Protein AF-M9RIU6-F1 (afdb_monomer_lite)

Secondary structure (DSSP, 8-state):
----------STTS---HHHHHHHHHHHH--GGG-----SHHHHHHHHHHHEETTEEPSEETTEEP--EESHHHHHHHHHHHSEETTEEHHHHHHHHHHHHHHGGGSPP-EEESSPPPHHHHHHTTEEEEEEE---HHHHS-PPEEEEEE--HHHHHHHHHHHTHHHHHHHHHHHHHHTTSEEEEEEETTEEEEPPGGG--TTT-STT-TT-EEEEGGGS-HHHHHTT--HHHHHHHHHHHHHHHHHHHHHT--

Foldseek 3Di:
DDPPADPLDQALVDFDPVVLVVLLVVLLVDQCLLDAFPQDPVLQVVVFVQQDDQQDGDQAGPNAGFDWQFFDVRLLLVSQQSGDRPPHGSNSSLVNLVSSVQSLLVADWDDKDLDDDDLVVCLVQQKAWRDWDQDPCVVPVGGIITTIHHHHSRVSNSNVSSVCVVVSSQVSSLVCLLRVQKWWWDQDP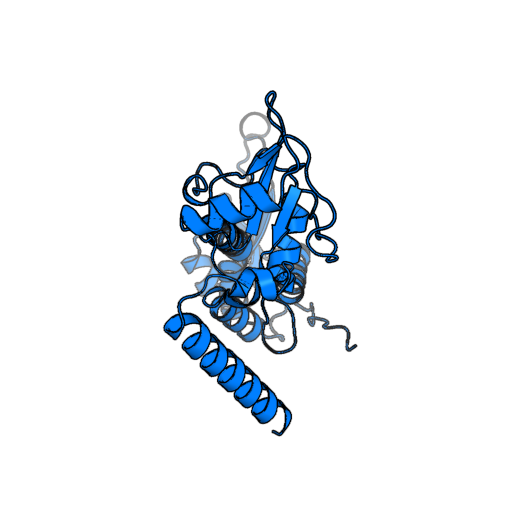SHIDTDNSVPRDPVVGSPPRGGIIMGGNSSDDVCSVVVDDDPVRVVVVVVVVVVVVVVVVVVVVD

Structure (mmCIF, N/CA/C/O backbone):
data_AF-M9RIU6-F1
#
_entry.id   AF-M9RIU6-F1
#
loop_
_atom_site.group_PDB
_atom_site.id
_atom_site.type_symbol
_atom_site.label_atom_id
_atom_site.label_alt_id
_atom_site.label_comp_id
_atom_site.label_asym_id
_atom_site.label_entity_id
_atom_site.label_seq_id
_atom_site.pdbx_PDB_ins_code
_atom_site.Cartn_x
_atom_site.Cartn_y
_atom_site.Cartn_z
_atom_site.occupancy
_atom_site.B_iso_or_equiv
_atom_site.auth_seq_id
_atom_site.auth_comp_id
_atom_site.auth_asym_id
_atom_site.auth_atom_id
_atom_site.pdbx_PDB_model_num
ATOM 1 N N . MET A 1 1 ? -19.286 1.955 -15.225 1.00 35.78 1 MET A N 1
ATOM 2 C CA . MET A 1 1 ? -18.321 1.766 -14.127 1.00 35.78 1 MET A CA 1
ATOM 3 C C . MET A 1 1 ? -19.138 1.814 -12.858 1.00 35.78 1 MET A C 1
ATOM 5 O O . MET A 1 1 ? -19.736 2.851 -12.609 1.00 35.78 1 MET A O 1
ATOM 9 N N . ALA A 1 2 ? -19.313 0.680 -12.181 1.00 36.16 2 ALA A N 1
ATOM 10 C CA . ALA A 1 2 ? -20.002 0.665 -10.898 1.00 36.16 2 ALA A CA 1
ATOM 11 C C . ALA A 1 2 ? -19.094 1.374 -9.886 1.00 36.16 2 ALA A C 1
ATOM 13 O O . ALA A 1 2 ? -17.915 1.034 -9.799 1.00 36.16 2 ALA A O 1
ATOM 14 N N . GLU A 1 3 ? -19.607 2.394 -9.199 1.00 42.75 3 GLU A N 1
ATOM 15 C CA . GLU A 1 3 ? -18.922 2.942 -8.031 1.00 42.75 3 GLU A CA 1
ATOM 16 C C . GLU A 1 3 ? -18.836 1.820 -7.004 1.00 42.75 3 GLU A C 1
ATOM 18 O O . GLU A 1 3 ? -19.849 1.328 -6.509 1.00 42.75 3 GLU A O 1
ATOM 23 N N . TRP A 1 4 ? -17.617 1.361 -6.744 1.00 51.62 4 TRP A N 1
ATOM 24 C CA . TRP A 1 4 ? -17.357 0.439 -5.658 1.00 51.62 4 TRP A CA 1
ATOM 25 C C . TRP A 1 4 ? -17.532 1.212 -4.350 1.00 51.62 4 TRP A C 1
ATOM 27 O O . TRP A 1 4 ? -16.642 1.949 -3.925 1.00 51.62 4 TRP A O 1
ATOM 37 N N . SER A 1 5 ? -18.725 1.130 -3.762 1.00 49.81 5 SER A N 1
ATOM 38 C CA . SER A 1 5 ? -18.997 1.676 -2.439 1.00 49.81 5 SER A CA 1
ATOM 39 C C . SER A 1 5 ? -18.927 0.544 -1.429 1.00 49.81 5 SER A C 1
ATOM 41 O O . SER A 1 5 ? -19.772 -0.351 -1.443 1.00 49.81 5 SER A O 1
ATOM 43 N N . PHE A 1 6 ? -17.960 0.610 -0.519 1.00 60.56 6 PHE A N 1
ATOM 44 C CA . PHE A 1 6 ? -18.133 -0.065 0.758 1.00 60.56 6 PHE A CA 1
ATOM 45 C C . PHE A 1 6 ? -19.428 0.430 1.386 1.00 60.56 6 PHE A C 1
ATOM 47 O O . PHE A 1 6 ? -19.653 1.642 1.450 1.00 60.56 6 PHE A O 1
ATOM 54 N N . ASP A 1 7 ? -20.245 -0.488 1.887 1.00 58.34 7 ASP A N 1
ATOM 55 C CA . ASP A 1 7 ? -21.203 -0.116 2.911 1.00 58.34 7 ASP A CA 1
ATOM 56 C C . ASP A 1 7 ? -20.372 0.306 4.134 1.00 58.34 7 ASP A C 1
ATOM 58 O O . ASP A 1 7 ? -19.746 -0.508 4.808 1.00 58.34 7 ASP A O 1
ATOM 62 N N . GLN A 1 8 ? -20.227 1.619 4.333 1.00 66.00 8 GLN A N 1
ATOM 63 C CA . GLN A 1 8 ? -19.370 2.196 5.379 1.00 66.00 8 GLN A CA 1
ATOM 64 C C . GLN A 1 8 ? -20.003 2.084 6.773 1.00 66.00 8 GLN A C 1
ATOM 66 O O . GLN A 1 8 ? -19.498 2.661 7.739 1.00 66.00 8 GLN A O 1
ATOM 71 N N . SER A 1 9 ? -21.125 1.377 6.886 1.00 78.12 9 SER A N 1
ATOM 72 C CA . SER A 1 9 ? -21.839 1.165 8.133 1.00 78.12 9 SER A CA 1
ATOM 73 C C . SER A 1 9 ? -21.092 0.152 9.006 1.00 78.12 9 SER A C 1
ATOM 75 O O . SER A 1 9 ? -21.215 -1.063 8.877 1.00 78.12 9 SER A O 1
ATOM 77 N N . ILE A 1 10 ? -20.284 0.666 9.931 1.00 87.25 10 ILE A N 1
ATOM 78 C CA . ILE A 1 10 ? -19.645 -0.145 10.968 1.00 87.25 10 ILE A CA 1
ATOM 79 C C . ILE A 1 10 ? -20.660 -0.334 12.102 1.00 87.25 10 ILE A C 1
ATOM 81 O O . ILE A 1 10 ? -20.989 0.623 12.805 1.00 87.25 10 ILE A O 1
ATOM 85 N N . SER A 1 11 ? -21.170 -1.552 12.280 1.00 86.44 11 SER A N 1
ATOM 86 C CA . SER A 1 11 ? -22.181 -1.863 13.295 1.00 86.44 11 SER A CA 1
ATOM 87 C C . SER A 1 11 ? -22.133 -3.334 13.714 1.00 86.44 11 SER A C 1
ATOM 89 O O . SER A 1 11 ? -21.439 -4.136 13.099 1.00 86.44 11 SER A O 1
ATOM 91 N N . GLU A 1 12 ? -22.888 -3.702 14.750 1.00 84.94 12 GLU A N 1
ATOM 92 C CA . GLU A 1 12 ? -23.062 -5.111 15.137 1.00 84.94 12 GLU A CA 1
ATOM 93 C C . GLU A 1 12 ? -23.850 -5.921 14.094 1.00 84.94 12 GLU A C 1
ATOM 95 O O . GLU A 1 12 ? -23.711 -7.139 14.031 1.00 84.94 12 GLU A O 1
ATOM 100 N N . GLU A 1 13 ? -24.664 -5.256 13.271 1.00 86.25 13 GLU A N 1
ATOM 101 C CA . GLU A 1 13 ? -25.532 -5.892 12.272 1.00 86.25 13 GLU A CA 1
ATOM 102 C C . GLU A 1 13 ? -24.826 -6.113 10.927 1.00 86.25 13 GLU A C 1
ATOM 104 O O . GLU A 1 13 ? -25.356 -6.794 10.048 1.00 86.25 13 GLU A O 1
ATOM 109 N N . THR A 1 14 ? -23.630 -5.549 10.757 1.00 88.62 14 THR A N 1
ATOM 110 C CA . THR A 1 14 ? -22.841 -5.641 9.530 1.00 88.62 14 THR A CA 1
ATOM 111 C C . THR A 1 14 ? -21.589 -6.471 9.751 1.00 88.62 14 THR A C 1
ATOM 113 O O . THR A 1 14 ? -20.978 -6.443 10.821 1.00 88.62 14 THR A O 1
ATOM 116 N N . SER A 1 15 ? -21.182 -7.215 8.726 1.00 88.69 15 SER A N 1
ATOM 117 C CA . SER A 1 15 ? -19.936 -7.978 8.752 1.00 88.69 15 SER A CA 1
ATOM 118 C C . SER A 1 15 ? -18.777 -7.135 8.210 1.00 88.69 15 SER A C 1
ATOM 120 O O . SER A 1 15 ? -18.954 -6.434 7.210 1.00 88.69 15 SER A O 1
ATOM 122 N N . PRO A 1 16 ? -17.583 -7.199 8.826 1.00 92.50 16 PRO A N 1
ATOM 123 C CA . PRO A 1 16 ? -16.392 -6.593 8.247 1.00 92.50 16 PRO A CA 1
ATOM 124 C C . PRO A 1 16 ? -16.020 -7.264 6.913 1.00 92.50 16 PRO A C 1
ATOM 126 O O . PRO A 1 16 ? -16.198 -8.477 6.761 1.00 92.50 16 PRO A O 1
ATOM 129 N N . PRO A 1 17 ? -15.440 -6.518 5.960 1.00 91.38 17 PRO A N 1
ATOM 130 C CA . PRO A 1 17 ? -15.060 -7.042 4.651 1.00 91.38 17 PRO A CA 1
ATOM 131 C C . PRO A 1 17 ? -13.721 -7.794 4.702 1.00 91.38 17 PRO A C 1
ATOM 133 O O . PRO A 1 17 ? -12.705 -7.354 4.160 1.00 91.38 17 PRO A O 1
ATOM 136 N N . PHE A 1 18 ? -13.696 -8.934 5.393 1.00 90.75 18 PHE A N 1
ATOM 137 C CA . PHE A 1 18 ? -12.495 -9.769 5.485 1.00 90.75 18 PHE A CA 1
ATOM 138 C C . PHE A 1 18 ? -12.048 -10.312 4.129 1.00 90.75 18 PHE A C 1
ATOM 140 O O . PHE A 1 18 ? -10.848 -10.406 3.892 1.00 90.75 18 PHE A O 1
ATOM 147 N N . GLU A 1 19 ? -12.987 -10.644 3.241 1.00 90.38 19 GLU A N 1
ATOM 148 C CA . GLU A 1 19 ? -12.677 -11.187 1.914 1.00 90.38 19 GLU A CA 1
ATOM 149 C C . GLU A 1 19 ? -11.809 -10.217 1.104 1.00 90.38 19 GLU A C 1
ATOM 151 O O . GLU A 1 19 ? -10.733 -10.604 0.655 1.00 90.38 19 GLU A O 1
ATOM 156 N N . ASP A 1 20 ? -12.186 -8.935 1.036 1.00 90.38 20 ASP A N 1
ATOM 157 C CA . ASP A 1 20 ? -11.407 -7.898 0.341 1.00 90.38 20 ASP A CA 1
ATOM 158 C C . ASP A 1 20 ? -9.988 -7.762 0.905 1.00 90.38 20 ASP A C 1
ATOM 160 O O . ASP A 1 20 ? -9.014 -7.537 0.181 1.00 90.38 20 ASP A O 1
ATOM 164 N N . LEU A 1 21 ? -9.863 -7.880 2.227 1.00 91.38 21 LEU A N 1
ATOM 165 C CA . LEU A 1 21 ? -8.588 -7.764 2.915 1.00 91.38 21 LEU A CA 1
ATOM 166 C C . LEU A 1 21 ? -7.696 -8.991 2.640 1.00 91.38 21 LEU A C 1
ATOM 168 O O . LEU A 1 21 ? -6.503 -8.831 2.368 1.00 91.38 21 LEU A O 1
ATOM 172 N N . VAL A 1 22 ? -8.284 -10.191 2.625 1.00 91.62 22 VAL A N 1
ATOM 173 C CA . VAL A 1 22 ? -7.616 -11.448 2.257 1.00 91.62 22 VAL A CA 1
ATOM 174 C C . VAL A 1 22 ? -7.156 -11.430 0.805 1.00 91.62 22 VAL A C 1
ATOM 176 O O . VAL A 1 22 ? -5.981 -11.693 0.538 1.00 91.62 22 VAL A O 1
ATOM 179 N N . GLU A 1 23 ? -8.036 -11.060 -0.123 1.00 92.44 23 GLU A N 1
ATOM 180 C CA . GLU A 1 23 ? -7.696 -10.946 -1.540 1.00 92.44 23 GLU A CA 1
ATOM 181 C C . GLU A 1 23 ? -6.572 -9.934 -1.771 1.00 92.44 23 GLU A C 1
ATOM 183 O O . GLU A 1 23 ? -5.645 -10.200 -2.541 1.00 92.44 23 GLU A O 1
ATOM 188 N N . LEU A 1 24 ? -6.600 -8.799 -1.064 1.00 93.81 24 LEU A N 1
ATOM 189 C CA . LEU A 1 24 ? -5.544 -7.795 -1.141 1.00 93.81 24 LEU A CA 1
ATOM 190 C C . LEU A 1 24 ? -4.185 -8.359 -0.703 1.00 93.81 24 LEU A C 1
ATOM 192 O O . LEU A 1 24 ? -3.173 -8.112 -1.366 1.00 93.81 24 LEU A O 1
ATOM 196 N N . TRP A 1 25 ? -4.134 -9.110 0.401 1.00 93.12 25 TRP A N 1
ATOM 197 C CA . TRP A 1 25 ? -2.885 -9.728 0.849 1.00 93.12 25 TRP A CA 1
ATOM 198 C C . TRP A 1 25 ? -2.367 -10.758 -0.144 1.00 93.12 25 TRP A C 1
ATOM 200 O O . TRP A 1 25 ? -1.177 -10.733 -0.458 1.00 93.12 25 TRP A O 1
ATOM 210 N N . SER A 1 26 ? -3.243 -11.609 -0.680 1.00 91.44 26 SER A N 1
ATOM 211 C CA . SER A 1 26 ? -2.869 -12.576 -1.714 1.00 91.44 26 SER A CA 1
ATOM 212 C C . SER A 1 26 ? -2.350 -11.884 -2.977 1.00 91.44 26 SER A C 1
ATOM 214 O O . SER A 1 26 ? -1.325 -12.284 -3.529 1.00 91.44 26 SER A O 1
ATOM 216 N N . ALA A 1 27 ? -2.982 -10.790 -3.407 1.00 91.56 27 ALA A N 1
ATOM 217 C CA . ALA A 1 27 ? -2.534 -10.022 -4.566 1.00 91.56 27 ALA A CA 1
ATOM 218 C C . ALA A 1 27 ? -1.133 -9.413 -4.370 1.00 91.56 27 ALA A C 1
ATOM 220 O O . ALA A 1 27 ? -0.342 -9.334 -5.309 1.00 91.56 27 ALA A O 1
ATOM 221 N N . PHE A 1 28 ? -0.773 -9.028 -3.143 1.00 93.69 28 PHE A N 1
ATOM 222 C CA . PHE A 1 28 ? 0.557 -8.495 -2.824 1.00 93.69 28 PHE A CA 1
ATOM 223 C C . PHE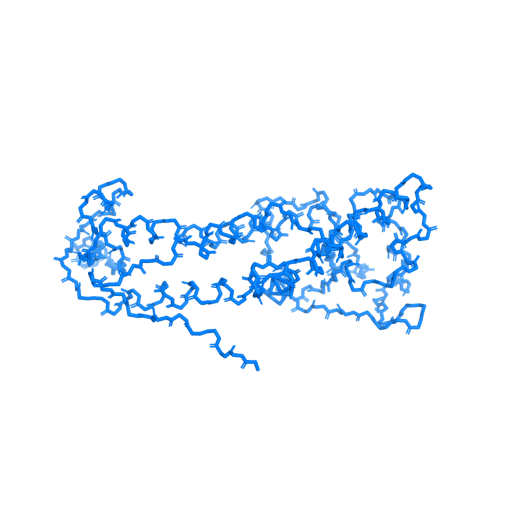 A 1 28 ? 1.691 -9.527 -2.896 1.00 93.69 28 PHE A C 1
ATOM 225 O O . PHE A 1 28 ? 2.869 -9.147 -2.942 1.00 93.69 28 PHE A O 1
ATOM 232 N N . GLU A 1 29 ? 1.375 -10.820 -2.958 1.00 89.44 29 GLU A N 1
ATOM 233 C CA . GLU A 1 29 ? 2.375 -11.860 -3.192 1.00 89.44 29 GLU A CA 1
ATOM 234 C C . GLU A 1 29 ? 2.866 -11.853 -4.651 1.00 89.44 29 GLU A C 1
ATOM 236 O O . GLU A 1 29 ? 4.069 -12.039 -4.896 1.00 89.44 29 GLU A O 1
ATOM 241 N N . ILE A 1 30 ? 1.971 -11.540 -5.600 1.00 87.12 30 ILE A N 1
ATOM 242 C CA . ILE A 1 30 ? 2.190 -11.603 -7.052 1.00 87.12 30 ILE A CA 1
ATOM 243 C C . ILE A 1 30 ? 2.218 -10.189 -7.654 1.00 87.12 30 ILE A C 1
ATOM 245 O O . ILE A 1 30 ? 1.211 -9.636 -8.080 1.00 87.12 30 ILE A O 1
ATOM 249 N N . ILE A 1 31 ? 3.414 -9.609 -7.756 1.00 86.56 31 ILE A N 1
ATOM 250 C CA . ILE A 1 31 ? 3.624 -8.239 -8.270 1.00 86.56 31 ILE A CA 1
ATOM 251 C C . ILE A 1 31 ? 4.075 -8.185 -9.735 1.00 86.56 31 ILE A C 1
ATOM 253 O O . ILE A 1 31 ? 4.696 -7.212 -10.168 1.00 86.56 31 ILE A O 1
ATOM 257 N N . ASP A 1 32 ? 3.804 -9.235 -10.510 1.00 85.62 32 ASP A N 1
ATOM 258 C CA . ASP A 1 32 ? 4.284 -9.342 -11.892 1.00 85.62 32 ASP A CA 1
ATOM 259 C C . ASP A 1 32 ? 3.672 -8.306 -12.843 1.00 85.62 32 ASP A C 1
ATOM 261 O O . ASP A 1 32 ? 4.343 -7.867 -13.780 1.00 85.62 32 ASP A O 1
ATOM 265 N N . GLU A 1 33 ? 2.465 -7.836 -12.538 1.00 86.44 33 GLU A N 1
ATOM 266 C CA . GLU A 1 33 ? 1.762 -6.797 -13.299 1.00 86.44 33 GLU A CA 1
ATOM 267 C C . GLU A 1 33 ? 2.410 -5.404 -13.176 1.00 86.44 33 GLU A C 1
ATOM 269 O O . GLU A 1 33 ? 2.231 -4.552 -14.044 1.00 86.44 33 GLU A O 1
ATOM 274 N N . VAL A 1 34 ? 3.247 -5.171 -12.154 1.00 88.50 34 VAL A N 1
ATOM 275 C CA . VAL A 1 34 ? 4.042 -3.928 -12.023 1.00 88.50 34 VAL A CA 1
ATOM 276 C C . VAL A 1 34 ? 5.160 -3.865 -13.081 1.00 88.50 34 VAL A C 1
ATOM 278 O O . VAL A 1 34 ? 5.724 -2.804 -13.351 1.00 88.50 34 VAL A O 1
ATOM 281 N N . GLY A 1 35 ? 5.454 -4.996 -13.726 1.00 87.56 35 GLY A N 1
ATOM 282 C CA . GLY A 1 35 ? 6.414 -5.113 -14.814 1.00 87.56 35 GLY A CA 1
ATOM 283 C C . GLY A 1 35 ? 7.594 -6.023 -14.477 1.00 87.56 35 GLY A C 1
ATOM 284 O O . GLY A 1 35 ? 7.695 -6.543 -13.363 1.00 87.56 35 GLY A O 1
ATOM 285 N N . PRO A 1 36 ? 8.472 -6.296 -15.456 1.00 86.25 36 PRO A N 1
ATOM 286 C CA . PRO A 1 36 ? 9.589 -7.213 -15.275 1.00 86.25 36 PRO A CA 1
ATOM 287 C C . PRO A 1 36 ? 10.661 -6.669 -14.326 1.00 86.25 36 PRO A C 1
ATOM 289 O O . PRO A 1 36 ? 10.805 -5.470 -14.117 1.00 86.25 36 PRO A O 1
ATOM 292 N N . ARG A 1 37 ? 11.454 -7.586 -13.770 1.00 87.31 37 ARG A N 1
ATOM 293 C CA . ARG A 1 37 ? 12.539 -7.251 -12.844 1.00 87.31 37 ARG A CA 1
ATOM 294 C C . ARG A 1 37 ? 13.754 -6.686 -13.581 1.00 87.31 37 ARG A C 1
ATOM 296 O O . ARG A 1 37 ? 14.229 -7.282 -14.556 1.00 87.31 37 ARG A O 1
ATOM 303 N N . TYR A 1 38 ? 14.278 -5.583 -13.054 1.00 83.69 38 TYR A N 1
ATOM 304 C CA . TYR A 1 38 ? 15.539 -4.950 -13.451 1.00 83.69 38 TYR A CA 1
ATOM 305 C C . TYR A 1 38 ? 16.469 -4.878 -12.238 1.00 83.69 38 TYR A C 1
ATOM 307 O O . TYR A 1 38 ? 16.872 -3.812 -11.802 1.00 83.69 38 TYR A O 1
ATOM 315 N N . ASP A 1 39 ? 16.795 -6.025 -11.654 1.00 77.88 39 ASP A N 1
ATOM 316 C CA . ASP A 1 39 ? 17.682 -6.152 -10.490 1.00 77.88 39 ASP A CA 1
ATOM 317 C C . ASP A 1 39 ? 19.097 -6.643 -10.855 1.00 77.88 39 ASP A C 1
ATOM 319 O O . ASP A 1 39 ? 20.005 -6.622 -10.025 1.00 77.88 39 ASP A O 1
ATOM 323 N N . SER A 1 40 ? 19.314 -7.041 -12.114 1.00 75.81 40 SER A N 1
ATOM 324 C CA . SER A 1 40 ? 20.623 -7.449 -12.636 1.00 75.81 40 SER A CA 1
ATOM 325 C C . SER A 1 40 ? 21.392 -6.283 -13.268 1.00 75.81 40 SER A C 1
ATOM 327 O O . SER A 1 40 ? 20.827 -5.469 -14.001 1.00 75.81 40 SER A O 1
ATOM 329 N N . GLY A 1 41 ? 22.713 -6.246 -13.054 1.00 73.31 41 GLY A N 1
ATOM 330 C CA . GLY A 1 41 ? 23.573 -5.152 -13.525 1.00 73.31 41 GLY A CA 1
ATOM 331 C C . GLY A 1 41 ? 23.513 -4.900 -15.036 1.00 73.31 41 GLY A C 1
ATOM 332 O O . GLY A 1 41 ? 23.477 -3.750 -15.452 1.00 73.31 41 GLY A O 1
ATOM 333 N N . LYS A 1 42 ? 23.411 -5.951 -15.867 1.00 77.06 42 LYS A N 1
ATOM 334 C CA . LYS A 1 42 ? 23.333 -5.797 -17.334 1.00 77.06 42 LYS A CA 1
ATOM 335 C C . LYS A 1 42 ? 22.042 -5.113 -17.793 1.00 77.06 42 LYS A C 1
ATOM 337 O O . LYS A 1 42 ? 22.103 -4.236 -18.644 1.00 77.06 42 LYS A O 1
ATOM 342 N N . ARG A 1 43 ? 20.886 -5.504 -17.239 1.00 74.69 43 ARG A N 1
ATOM 343 C CA . ARG A 1 43 ? 19.590 -4.894 -17.594 1.00 74.69 43 ARG A CA 1
ATOM 344 C C . ARG A 1 43 ? 19.481 -3.464 -17.070 1.00 74.69 43 ARG A C 1
ATOM 346 O O . ARG A 1 43 ? 18.930 -2.615 -17.756 1.00 74.69 43 ARG A O 1
ATOM 353 N N . LEU A 1 44 ? 20.018 -3.204 -15.877 1.00 76.69 44 LEU A N 1
ATOM 354 C CA . LEU A 1 44 ? 20.061 -1.861 -15.297 1.00 76.69 44 LEU A CA 1
ATOM 355 C C . LEU A 1 44 ? 20.947 -0.913 -16.096 1.00 76.69 44 LEU A C 1
ATOM 357 O O . LEU A 1 44 ? 20.532 0.207 -16.350 1.00 76.69 44 LEU A O 1
ATOM 361 N N . GLN A 1 45 ? 22.131 -1.363 -16.511 1.00 79.12 45 GLN A N 1
ATOM 362 C CA . GLN A 1 45 ? 23.037 -0.544 -17.312 1.00 79.12 45 GLN A CA 1
ATOM 363 C C . GLN A 1 45 ? 22.434 -0.204 -18.677 1.00 79.12 45 GLN A C 1
ATOM 365 O O . GLN A 1 45 ? 22.484 0.942 -19.093 1.00 79.12 45 GLN A O 1
ATOM 370 N N . GLN A 1 46 ? 21.787 -1.176 -19.328 1.00 78.25 46 GLN A N 1
ATOM 371 C CA . GLN A 1 46 ? 21.056 -0.925 -20.573 1.00 78.25 46 GLN A CA 1
ATOM 372 C C . GLN A 1 46 ? 19.977 0.129 -20.380 1.00 78.25 46 GLN A C 1
ATOM 374 O O . GLN A 1 46 ? 19.878 1.059 -21.164 1.00 78.25 46 GLN A O 1
ATOM 379 N N . LEU A 1 47 ? 19.189 -0.015 -19.317 1.00 81.44 47 LEU A N 1
ATOM 380 C CA . LEU A 1 47 ? 18.144 0.937 -19.005 1.00 81.44 47 LEU A CA 1
ATOM 381 C C . LEU A 1 47 ? 18.711 2.338 -18.705 1.00 81.44 47 LEU A C 1
ATOM 383 O O . LEU A 1 47 ? 18.103 3.323 -19.101 1.00 81.44 47 LEU A O 1
ATOM 387 N N . ASP A 1 48 ? 19.857 2.440 -18.035 1.00 82.75 48 ASP A N 1
ATOM 388 C CA . ASP A 1 48 ? 20.554 3.709 -17.795 1.00 82.75 48 ASP A CA 1
ATOM 389 C C . ASP A 1 48 ? 20.928 4.391 -19.127 1.00 82.75 48 ASP A C 1
ATOM 391 O O . ASP A 1 48 ? 20.474 5.504 -19.395 1.00 82.75 48 ASP A O 1
ATOM 395 N N . ASP A 1 49 ? 21.627 3.676 -20.017 1.00 81.81 49 ASP A N 1
ATOM 396 C CA . ASP A 1 49 ? 22.032 4.169 -21.348 1.00 81.81 49 ASP A CA 1
ATOM 397 C C . ASP A 1 49 ? 20.834 4.645 -22.193 1.00 81.81 49 ASP A C 1
ATOM 399 O O . ASP A 1 49 ? 20.913 5.583 -22.992 1.00 81.81 49 ASP A O 1
ATOM 403 N N . ASP A 1 50 ? 19.707 3.968 -22.017 1.00 81.00 50 ASP A N 1
ATOM 404 C CA . ASP A 1 50 ? 18.491 4.159 -22.782 1.00 81.00 50 ASP A CA 1
ATOM 405 C C . ASP A 1 50 ? 17.595 5.286 -22.227 1.00 81.00 50 ASP A C 1
ATOM 407 O O . ASP A 1 50 ? 16.922 5.975 -23.005 1.00 81.00 50 ASP A O 1
ATOM 411 N N . LEU A 1 51 ? 17.578 5.492 -20.902 1.00 83.00 51 LEU A N 1
ATOM 412 C CA . LEU A 1 51 ? 16.784 6.518 -20.210 1.00 83.00 51 LEU A CA 1
ATOM 413 C C . LEU A 1 51 ? 17.484 7.878 -20.142 1.00 83.00 51 LEU A C 1
ATOM 415 O O . LEU A 1 51 ? 16.802 8.902 -20.003 1.00 83.00 51 LEU A O 1
ATOM 419 N N . PHE A 1 52 ? 18.812 7.907 -20.245 1.00 83.12 52 PHE A N 1
ATOM 420 C CA . PHE A 1 52 ? 19.588 9.139 -20.192 1.00 83.12 52 PHE A CA 1
ATOM 421 C C . PHE A 1 52 ? 20.129 9.554 -21.560 1.00 83.12 52 PHE A C 1
ATOM 423 O O . PHE A 1 52 ? 20.570 8.760 -22.383 1.00 83.12 52 PHE A O 1
ATOM 430 N N . ASP A 1 53 ? 20.090 10.857 -21.815 1.00 77.81 53 ASP A N 1
ATOM 431 C CA . ASP A 1 53 ? 20.860 11.503 -22.874 1.00 77.81 53 ASP A CA 1
ATOM 432 C C . ASP A 1 53 ? 21.920 12.388 -22.209 1.00 77.81 53 ASP A C 1
ATOM 434 O O . ASP A 1 53 ? 21.649 13.514 -21.767 1.00 77.81 53 ASP A O 1
ATOM 438 N N . GLY A 1 54 ? 23.109 11.816 -22.004 1.00 75.62 54 GLY A N 1
ATOM 439 C CA . GLY A 1 54 ? 24.128 12.389 -21.129 1.00 75.62 54 GLY A CA 1
ATOM 440 C C . GLY A 1 54 ? 23.623 12.483 -19.686 1.00 75.62 54 GLY A C 1
ATOM 441 O O . GLY A 1 54 ? 23.438 11.474 -19.024 1.00 75.62 54 GLY A O 1
ATOM 442 N N . LEU A 1 55 ? 23.390 13.704 -19.196 1.00 71.81 55 LEU A N 1
ATOM 443 C CA . LEU A 1 55 ? 22.907 13.966 -17.827 1.00 71.81 55 LEU A CA 1
ATOM 444 C C . LEU A 1 55 ? 21.403 14.272 -17.753 1.00 71.81 55 LEU A C 1
ATOM 446 O O . LEU A 1 55 ? 20.888 14.620 -16.683 1.00 71.81 55 LEU A O 1
ATOM 450 N N . ARG A 1 56 ? 20.703 14.232 -18.894 1.00 77.31 56 ARG A N 1
ATOM 451 C CA . ARG A 1 56 ? 19.288 14.597 -19.005 1.00 77.31 56 ARG A CA 1
ATOM 452 C C . ARG A 1 56 ? 18.412 13.360 -19.081 1.00 77.31 56 ARG A C 1
ATOM 454 O O . ARG A 1 56 ? 18.731 12.401 -19.772 1.00 77.31 56 ARG A O 1
ATOM 461 N N . LEU A 1 57 ? 17.268 13.439 -18.413 1.00 82.56 57 LEU A N 1
ATOM 462 C CA . LEU A 1 57 ? 16.238 12.414 -18.468 1.00 82.56 57 LEU A CA 1
ATOM 463 C C . LEU A 1 57 ? 15.482 12.495 -19.797 1.00 82.56 57 LEU A C 1
ATOM 465 O O . LEU A 1 57 ? 14.935 13.552 -20.128 1.00 82.56 57 LEU A O 1
ATOM 469 N N . ARG A 1 58 ? 15.427 11.395 -20.550 1.00 83.19 58 ARG A N 1
ATOM 470 C CA . ARG A 1 58 ? 14.626 11.330 -21.776 1.00 83.19 58 ARG A CA 1
ATOM 471 C C . ARG A 1 58 ? 13.143 11.293 -21.445 1.00 83.19 58 ARG A C 1
ATOM 473 O O . ARG A 1 58 ? 12.725 10.714 -20.449 1.00 83.19 58 ARG A O 1
ATOM 480 N N . THR A 1 59 ? 12.327 11.893 -22.299 1.00 81.81 59 THR A N 1
ATOM 481 C CA . THR A 1 59 ? 10.858 11.858 -22.198 1.00 81.81 59 THR A CA 1
ATOM 482 C C . THR A 1 59 ? 10.222 10.912 -23.212 1.00 81.81 59 THR A C 1
ATOM 484 O O . THR A 1 59 ? 9.052 10.568 -23.072 1.00 81.81 59 THR A O 1
ATOM 487 N N . VAL A 1 60 ? 10.984 10.489 -24.222 1.00 81.06 60 VAL A N 1
ATOM 488 C CA . VAL A 1 60 ? 10.575 9.567 -25.285 1.00 81.06 60 VAL A CA 1
ATOM 489 C C . VAL A 1 60 ? 11.757 8.664 -25.602 1.00 81.06 60 VAL A C 1
ATOM 491 O O . VAL A 1 60 ? 12.890 9.146 -25.680 1.00 81.06 60 VAL A O 1
ATOM 494 N N . THR A 1 61 ? 11.500 7.377 -25.806 1.00 72.50 61 THR A N 1
ATOM 495 C CA . THR A 1 61 ? 12.501 6.399 -26.235 1.00 72.50 61 THR A CA 1
ATOM 496 C C . THR A 1 61 ? 11.892 5.449 -27.264 1.00 72.50 61 THR A C 1
ATOM 498 O O . THR A 1 61 ? 10.774 4.983 -27.077 1.00 72.50 61 THR A O 1
ATOM 501 N N . ASP A 1 62 ? 12.582 5.202 -28.385 1.00 69.12 62 ASP A N 1
ATOM 502 C CA . ASP A 1 62 ? 12.075 4.380 -29.504 1.00 69.12 62 ASP A CA 1
ATOM 503 C C . ASP A 1 62 ? 10.609 4.707 -29.886 1.00 69.12 62 ASP A C 1
ATOM 505 O O . ASP A 1 62 ? 9.765 3.819 -29.990 1.00 69.12 62 ASP A O 1
ATOM 509 N N . GLU A 1 63 ? 10.290 6.002 -30.022 1.00 73.88 63 GLU A N 1
ATOM 510 C CA . GLU A 1 63 ? 8.943 6.542 -30.315 1.00 73.88 63 GLU A CA 1
ATOM 511 C C . GLU A 1 63 ? 7.872 6.306 -29.227 1.00 73.88 63 GLU A C 1
ATOM 513 O O . GLU A 1 63 ? 6.724 6.722 -29.387 1.00 73.88 63 GLU A O 1
ATOM 518 N N . HIS A 1 64 ? 8.237 5.718 -28.085 1.00 76.69 64 HIS A N 1
ATOM 519 C CA . HIS A 1 64 ? 7.347 5.506 -26.946 1.00 76.69 64 HIS A CA 1
ATOM 520 C C . HIS A 1 64 ? 7.544 6.602 -25.886 1.00 76.69 64 HIS A C 1
ATOM 522 O O . HIS A 1 64 ? 8.664 6.809 -25.409 1.00 76.69 64 HIS A O 1
ATOM 528 N N . PRO A 1 65 ? 6.484 7.332 -25.492 1.00 83.81 65 PRO A N 1
ATOM 529 C CA . PRO A 1 65 ? 6.578 8.309 -24.415 1.00 83.81 65 PRO A CA 1
ATOM 530 C C . PRO A 1 65 ? 6.804 7.606 -23.074 1.00 83.81 65 PRO A C 1
ATOM 532 O O . PRO A 1 65 ? 6.105 6.653 -22.732 1.00 83.81 65 PRO A O 1
ATOM 535 N N . LEU A 1 66 ? 7.758 8.109 -22.293 1.00 85.38 66 LEU A N 1
ATOM 536 C CA . LEU A 1 66 ? 8.047 7.598 -20.958 1.00 85.38 66 LEU A CA 1
ATOM 537 C C . LEU A 1 66 ? 7.127 8.248 -19.923 1.00 85.38 66 LEU A C 1
ATOM 539 O O . LEU A 1 66 ? 7.071 9.475 -19.790 1.00 85.38 66 LEU A O 1
ATOM 543 N N . ASN A 1 67 ? 6.434 7.412 -19.151 1.00 89.00 67 ASN A N 1
ATOM 544 C CA . ASN A 1 67 ? 5.542 7.853 -18.087 1.00 89.00 67 ASN A CA 1
ATOM 545 C C . ASN A 1 67 ? 6.317 8.140 -16.791 1.00 89.00 67 ASN A C 1
ATOM 547 O O . ASN A 1 67 ? 6.420 7.297 -15.899 1.00 89.00 67 ASN A O 1
ATOM 551 N N . TRP A 1 68 ? 6.880 9.343 -16.688 1.00 90.38 68 TRP A N 1
ATOM 552 C CA . TRP A 1 68 ? 7.572 9.777 -15.476 1.00 90.38 68 TRP A CA 1
ATOM 553 C C . TRP A 1 68 ? 6.598 10.176 -14.371 1.00 90.38 68 TRP A C 1
ATOM 555 O O . TRP A 1 68 ? 5.956 11.229 -14.418 1.00 90.38 68 TRP A O 1
ATOM 565 N N . ILE A 1 69 ? 6.565 9.365 -13.323 1.00 91.94 69 ILE A N 1
ATOM 566 C CA . ILE A 1 69 ? 5.745 9.576 -12.138 1.00 91.94 69 ILE A CA 1
ATOM 567 C C . ILE A 1 69 ? 6.494 10.485 -11.165 1.00 91.94 69 ILE A C 1
ATOM 569 O O . ILE A 1 69 ? 7.648 10.235 -10.817 1.00 91.94 69 ILE A O 1
ATOM 573 N N . LYS A 1 70 ? 5.856 11.564 -10.710 1.00 90.06 70 LYS A N 1
ATOM 574 C CA . LYS A 1 70 ? 6.526 12.581 -9.893 1.00 90.06 70 LYS A CA 1
ATOM 575 C C . LYS A 1 70 ? 6.304 12.316 -8.409 1.00 90.06 70 LYS A C 1
ATOM 577 O O . LYS A 1 70 ? 5.250 12.619 -7.854 1.00 90.06 70 LYS A O 1
ATOM 582 N N . GLY A 1 71 ? 7.349 11.821 -7.755 1.00 89.06 71 GLY A N 1
ATOM 583 C CA . GLY A 1 71 ? 7.389 11.650 -6.311 1.00 89.06 71 GLY A CA 1
ATOM 584 C C . GLY A 1 71 ? 6.854 10.310 -5.817 1.00 89.06 71 GLY A C 1
ATOM 585 O O . GLY A 1 71 ? 6.057 9.626 -6.461 1.00 89.06 71 GLY A O 1
ATOM 586 N N . SER A 1 72 ? 7.292 9.952 -4.612 1.00 88.44 72 SER A N 1
ATOM 587 C CA . SER A 1 72 ? 7.045 8.642 -4.003 1.00 88.44 72 SER A CA 1
ATOM 588 C C . SER A 1 72 ? 5.567 8.339 -3.737 1.00 88.44 72 SER A C 1
ATOM 590 O O . SER A 1 72 ? 5.155 7.187 -3.840 1.00 88.44 72 SER A O 1
ATOM 592 N N . VAL A 1 73 ? 4.749 9.353 -3.433 1.00 90.25 73 VAL A N 1
ATOM 593 C CA . VAL A 1 73 ? 3.304 9.174 -3.196 1.00 90.25 73 VAL A CA 1
ATOM 594 C C . VAL A 1 73 ? 2.585 8.753 -4.476 1.00 90.25 73 VAL A C 1
ATOM 596 O O . VAL A 1 73 ? 1.817 7.793 -4.460 1.00 90.25 73 VAL A O 1
ATOM 599 N N . GLN A 1 74 ? 2.856 9.434 -5.594 1.00 91.88 74 GLN A N 1
ATOM 600 C CA . GLN A 1 74 ? 2.267 9.062 -6.880 1.00 91.88 74 GLN A CA 1
ATOM 601 C C . GLN A 1 74 ? 2.804 7.711 -7.349 1.00 91.88 74 GLN A C 1
ATOM 603 O O . GLN A 1 74 ? 2.018 6.880 -7.787 1.00 91.88 74 GLN A O 1
ATOM 608 N N . ALA A 1 75 ? 4.104 7.448 -7.173 1.00 92.69 75 ALA A N 1
ATOM 609 C CA . ALA A 1 75 ? 4.701 6.160 -7.521 1.00 92.69 75 ALA A CA 1
ATOM 610 C C . ALA A 1 75 ? 4.035 5.001 -6.769 1.00 92.69 75 ALA A C 1
ATOM 612 O O . ALA A 1 75 ? 3.661 4.006 -7.381 1.00 92.69 75 ALA A O 1
ATOM 613 N N . LYS A 1 76 ? 3.799 5.156 -5.459 1.00 94.44 76 LYS A N 1
ATOM 614 C CA . LYS A 1 76 ? 3.034 4.190 -4.660 1.00 94.44 76 LYS A CA 1
ATOM 615 C C . LYS A 1 76 ? 1.639 3.947 -5.247 1.00 94.44 76 LYS A C 1
ATOM 617 O O . LYS A 1 76 ? 1.228 2.796 -5.356 1.00 94.44 76 LYS A O 1
ATOM 622 N N . ASN A 1 77 ? 0.915 5.004 -5.608 1.00 95.44 77 ASN A N 1
ATOM 623 C CA . ASN A 1 77 ? -0.437 4.866 -6.146 1.00 95.44 77 ASN A CA 1
ATOM 624 C C . ASN A 1 77 ? -0.439 4.172 -7.511 1.00 95.44 77 ASN A C 1
ATOM 626 O O . ASN A 1 77 ? -1.267 3.297 -7.735 1.00 95.44 77 ASN A O 1
ATOM 630 N N . GLU A 1 78 ? 0.493 4.518 -8.398 1.00 95.56 78 GLU A N 1
ATOM 631 C CA . GLU A 1 78 ? 0.615 3.867 -9.705 1.00 95.56 78 GLU A CA 1
ATOM 632 C C . GLU A 1 78 ? 1.006 2.391 -9.575 1.00 95.56 78 GLU A C 1
ATOM 634 O O . GLU A 1 78 ? 0.420 1.563 -10.259 1.00 95.56 78 GLU A O 1
ATOM 639 N N . ILE A 1 79 ? 1.893 2.024 -8.640 1.00 95.69 79 ILE A N 1
ATOM 640 C CA . ILE A 1 79 ? 2.189 0.610 -8.339 1.00 95.69 79 ILE A CA 1
ATOM 641 C C . ILE A 1 79 ? 0.910 -0.131 -7.934 1.00 95.69 79 ILE A C 1
ATOM 643 O O . ILE A 1 79 ? 0.606 -1.186 -8.483 1.00 95.69 79 ILE A O 1
ATOM 647 N N . LEU A 1 80 ? 0.139 0.429 -6.997 1.00 96.75 80 LEU A N 1
ATOM 648 C CA . LEU A 1 80 ? -1.096 -0.195 -6.516 1.00 96.75 80 LEU A CA 1
ATOM 649 C C . LEU A 1 80 ? -2.178 -0.291 -7.602 1.00 96.75 80 LEU A C 1
ATOM 651 O O . LEU A 1 80 ? -2.947 -1.246 -7.600 1.00 96.75 80 LEU A O 1
ATOM 655 N N . LYS A 1 81 ? -2.236 0.653 -8.549 1.00 95.81 81 LYS A N 1
ATOM 656 C CA . LYS A 1 81 ? -3.171 0.582 -9.687 1.00 95.81 81 LYS A CA 1
ATOM 657 C C . LYS A 1 81 ? -2.908 -0.608 -10.602 1.00 95.81 81 LYS A C 1
ATOM 659 O O . LYS A 1 81 ? -3.845 -1.106 -11.213 1.00 95.81 81 LYS A O 1
ATOM 664 N N . LYS A 1 82 ? -1.648 -1.035 -10.731 1.00 94.19 82 LYS A N 1
ATOM 665 C CA . LYS A 1 82 ? -1.270 -2.148 -11.615 1.00 94.19 82 LYS A CA 1
ATOM 666 C C . LYS A 1 82 ? -1.588 -3.518 -11.021 1.00 94.19 82 LYS A C 1
ATOM 668 O O . LYS A 1 82 ? -1.625 -4.484 -11.767 1.00 94.19 82 LYS A O 1
ATOM 673 N N . ILE A 1 83 ? -1.795 -3.617 -9.708 1.00 94.06 83 ILE A N 1
ATOM 674 C CA . ILE A 1 83 ? -2.022 -4.896 -9.029 1.00 94.06 83 ILE A CA 1
ATOM 675 C C . ILE A 1 83 ? -3.532 -5.177 -8.995 1.00 94.06 83 ILE A C 1
ATOM 677 O O . ILE A 1 83 ? -4.254 -4.414 -8.349 1.00 94.06 83 ILE A O 1
ATOM 681 N N . PRO A 1 84 ? -4.022 -6.232 -9.669 1.00 92.06 84 PRO A N 1
ATOM 682 C CA . PRO A 1 84 ? -5.432 -6.601 -9.634 1.00 92.06 84 PRO A CA 1
ATOM 683 C C . PRO A 1 84 ? -5.799 -7.293 -8.314 1.00 92.06 84 PRO A C 1
ATOM 685 O O . PRO A 1 84 ? -5.037 -8.108 -7.795 1.00 92.06 84 PRO A O 1
ATOM 688 N N . VAL A 1 85 ? -6.987 -6.982 -7.801 1.00 90.19 85 VAL A N 1
ATOM 689 C CA . VAL A 1 85 ? -7.633 -7.593 -6.632 1.00 90.19 85 VAL A CA 1
ATOM 690 C C . VAL A 1 85 ? -9.089 -7.839 -7.022 1.00 90.19 85 VAL A C 1
ATOM 692 O O . VAL A 1 85 ? -9.881 -6.897 -7.105 1.00 90.19 85 VAL A O 1
ATOM 695 N N . GLY A 1 86 ? -9.414 -9.077 -7.396 1.00 86.44 86 GLY A N 1
ATOM 696 C CA . GLY A 1 86 ? -10.708 -9.400 -7.999 1.00 86.44 86 GLY A CA 1
ATOM 697 C C . GLY A 1 86 ? -10.979 -8.555 -9.253 1.00 86.44 86 GLY A C 1
ATOM 698 O O . GLY A 1 86 ? -10.197 -8.556 -10.205 1.00 86.44 86 GLY A O 1
ATOM 699 N N . SER A 1 87 ? -12.089 -7.813 -9.252 1.00 85.94 87 SER A N 1
ATOM 700 C CA . SER A 1 87 ? -12.469 -6.869 -10.316 1.00 85.94 87 SER A CA 1
ATOM 701 C C . SER A 1 87 ? -11.896 -5.455 -10.157 1.00 85.94 87 SER A C 1
ATOM 703 O O . SER A 1 87 ? -12.170 -4.593 -10.995 1.00 85.94 87 SER A O 1
ATOM 705 N N . HIS A 1 88 ? -11.136 -5.203 -9.094 1.00 90.88 88 HIS A N 1
ATOM 706 C CA . HIS A 1 88 ? -10.633 -3.887 -8.713 1.00 90.88 88 HIS A CA 1
ATOM 707 C C . HIS A 1 88 ? -9.108 -3.830 -8.768 1.00 90.88 88 HIS A C 1
ATOM 709 O O . HIS A 1 88 ? -8.412 -4.837 -8.885 1.00 90.88 88 HIS A O 1
ATOM 715 N N . SER A 1 89 ? -8.566 -2.622 -8.683 1.00 94.19 89 SER A N 1
ATOM 716 C CA . SER A 1 89 ? -7.144 -2.423 -8.414 1.00 94.19 89 SER A CA 1
ATOM 717 C C . SER A 1 89 ? -6.871 -2.417 -6.911 1.00 94.19 89 SER A C 1
ATOM 719 O O . SER A 1 89 ? -7.695 -1.969 -6.112 1.00 94.19 89 SER A O 1
ATOM 721 N N . ALA A 1 90 ? -5.662 -2.803 -6.506 1.00 95.44 90 ALA A N 1
ATOM 722 C CA . ALA A 1 90 ? -5.253 -2.712 -5.110 1.00 95.44 90 ALA A CA 1
ATOM 723 C C . ALA A 1 90 ? -5.321 -1.272 -4.572 1.00 95.44 90 ALA A C 1
ATOM 725 O O . ALA A 1 90 ? -5.522 -1.074 -3.374 1.00 95.44 90 ALA A O 1
ATOM 726 N N . LEU A 1 91 ? -5.175 -0.253 -5.432 1.00 96.31 91 LEU A N 1
ATOM 727 C CA . LEU A 1 91 ? -5.342 1.145 -5.023 1.00 96.31 91 LEU A CA 1
ATOM 728 C C . LEU A 1 91 ? -6.777 1.433 -4.587 1.00 96.31 91 LEU A C 1
ATOM 730 O O . LEU A 1 91 ? -6.969 2.072 -3.552 1.00 96.31 91 LEU A O 1
ATOM 734 N N . GLU A 1 92 ? -7.761 0.996 -5.371 1.00 94.62 92 GLU A N 1
ATOM 735 C CA . GLU A 1 92 ? -9.173 1.148 -5.022 1.00 94.62 92 GLU A CA 1
ATOM 736 C C . GLU A 1 92 ? -9.436 0.443 -3.697 1.00 94.62 92 GLU A C 1
ATOM 738 O O . GLU A 1 92 ? -9.876 1.107 -2.756 1.00 94.62 92 GLU A O 1
ATOM 743 N N . VAL A 1 93 ? -9.013 -0.823 -3.574 1.00 94.00 93 VAL A N 1
ATOM 744 C CA . VAL A 1 93 ? -9.214 -1.628 -2.361 1.00 94.00 93 VAL A CA 1
ATOM 745 C C . VAL A 1 93 ? -8.636 -0.970 -1.116 1.00 94.00 93 VAL A C 1
ATOM 747 O O . VAL A 1 93 ? -9.344 -0.715 -0.141 1.00 94.00 93 VAL A O 1
ATOM 750 N N . VAL A 1 94 ? -7.365 -0.573 -1.172 1.00 95.25 94 VAL A N 1
ATOM 751 C CA . VAL A 1 94 ? -6.699 0.153 -0.083 1.00 95.25 94 VAL A CA 1
ATOM 752 C C . VAL A 1 94 ? -7.398 1.481 0.229 1.00 95.25 94 VAL A C 1
ATOM 754 O O . VAL A 1 94 ? -7.431 1.896 1.388 1.00 95.25 94 VAL A O 1
ATOM 757 N N . THR A 1 95 ? -7.941 2.180 -0.769 1.00 94.12 95 THR A N 1
ATOM 758 C CA . THR A 1 95 ? -8.637 3.461 -0.563 1.00 94.12 95 THR A CA 1
ATOM 759 C C . THR A 1 95 ? -9.952 3.258 0.186 1.00 94.12 95 THR A C 1
ATOM 761 O O . THR A 1 95 ? -10.201 3.966 1.161 1.00 94.12 95 THR A O 1
ATOM 764 N N . GLY A 1 96 ? -10.742 2.254 -0.200 1.00 92.12 96 GLY A N 1
ATOM 765 C CA . GLY A 1 96 ? -11.977 1.884 0.492 1.00 92.12 96 GLY A CA 1
ATOM 766 C C . GLY A 1 96 ? -11.733 1.417 1.932 1.00 92.12 96 GLY A C 1
ATOM 767 O O . GLY A 1 96 ? -12.354 1.921 2.867 1.00 92.12 96 GLY A O 1
ATOM 768 N N . LEU A 1 97 ? -10.734 0.558 2.142 1.00 92.88 97 LEU A N 1
ATOM 769 C CA . LEU A 1 97 ? -10.328 0.112 3.477 1.00 92.88 97 LEU A CA 1
ATOM 770 C C . LEU A 1 97 ? -9.830 1.275 4.360 1.00 92.88 97 LEU A C 1
ATOM 772 O O . LEU A 1 97 ? -10.135 1.344 5.551 1.00 92.88 97 LEU A O 1
ATOM 776 N N . ASN A 1 98 ? -9.105 2.246 3.794 1.00 92.50 98 ASN A N 1
ATOM 777 C CA . ASN A 1 98 ? -8.715 3.453 4.532 1.00 92.50 98 ASN A CA 1
ATOM 778 C C . ASN A 1 98 ? -9.909 4.362 4.857 1.00 92.50 98 ASN A C 1
ATOM 780 O O . ASN A 1 98 ? -9.889 5.017 5.900 1.00 92.50 98 ASN A O 1
ATOM 784 N N . ALA A 1 99 ? -10.939 4.401 4.009 1.00 91.75 99 ALA A N 1
ATOM 785 C CA . ALA A 1 99 ? -12.176 5.113 4.313 1.00 91.75 99 ALA A CA 1
ATOM 786 C C . ALA A 1 99 ? -12.899 4.473 5.510 1.00 91.75 99 ALA A C 1
ATOM 788 O O . ALA A 1 99 ? -13.264 5.190 6.438 1.00 91.75 99 ALA A O 1
ATOM 789 N N . LEU A 1 100 ? -12.986 3.137 5.572 1.00 91.12 100 LEU A N 1
ATOM 790 C CA . LEU A 1 100 ? -13.495 2.417 6.752 1.00 91.12 100 LEU A CA 1
ATOM 791 C C . LEU A 1 100 ? -12.662 2.711 8.008 1.00 91.12 100 LEU A C 1
ATOM 793 O O . LEU A 1 100 ? -13.195 2.998 9.081 1.00 91.12 100 LEU A O 1
ATOM 797 N N . LYS A 1 101 ? -11.331 2.716 7.871 1.00 91.19 101 LYS A N 1
ATOM 798 C CA . LYS A 1 101 ? -10.416 3.105 8.952 1.00 91.19 101 LYS A CA 1
ATOM 799 C C . LYS A 1 101 ? -10.651 4.532 9.441 1.00 91.19 101 LYS A C 1
ATOM 801 O O . LYS A 1 101 ? -10.472 4.790 10.628 1.00 91.19 101 LYS A O 1
ATOM 806 N N . ALA A 1 102 ? -11.018 5.452 8.553 1.00 91.38 102 ALA A N 1
ATOM 807 C CA . ALA A 1 102 ? -11.365 6.816 8.924 1.00 91.38 102 ALA A CA 1
ATOM 808 C C . ALA A 1 102 ? -12.733 6.869 9.618 1.00 91.38 102 ALA A C 1
ATOM 810 O O . ALA A 1 102 ? -12.820 7.456 10.689 1.00 91.38 102 ALA A O 1
ATOM 811 N N . ALA A 1 103 ? -13.752 6.194 9.081 1.00 90.88 103 ALA A N 1
ATOM 812 C CA . ALA A 1 103 ? -15.109 6.163 9.635 1.00 90.88 103 ALA A CA 1
ATOM 813 C C . ALA A 1 103 ? -15.169 5.617 11.074 1.00 90.88 103 ALA A C 1
ATOM 815 O O . ALA A 1 103 ? -16.012 6.034 11.866 1.00 90.88 103 ALA A O 1
ATOM 816 N N . ARG A 1 104 ? -14.218 4.755 11.474 1.00 90.88 104 ARG A N 1
ATOM 817 C CA . ARG A 1 104 ? -14.137 4.242 12.855 1.00 90.88 104 ARG A CA 1
ATOM 818 C C . ARG A 1 104 ? -14.057 5.344 13.918 1.00 90.88 104 ARG A C 1
ATOM 820 O O . ARG A 1 104 ? -14.361 5.081 15.077 1.00 90.88 104 ARG A O 1
ATOM 827 N N . VAL A 1 105 ? -13.602 6.554 13.566 1.00 90.12 105 VAL A N 1
ATOM 828 C CA . VAL A 1 105 ? -13.474 7.670 14.523 1.00 90.12 105 VAL A CA 1
ATOM 829 C C . VAL A 1 105 ? -14.822 8.198 15.013 1.00 90.12 105 VAL A C 1
ATOM 831 O O . VAL A 1 105 ? -14.862 8.823 16.076 1.00 90.12 105 VAL A O 1
ATOM 834 N N . ASP A 1 106 ? -15.888 7.922 14.262 1.00 90.31 106 ASP A N 1
ATOM 835 C CA . ASP A 1 106 ? -17.255 8.368 14.536 1.00 90.31 106 ASP A CA 1
ATOM 836 C C . ASP A 1 106 ? -18.054 7.349 15.364 1.00 90.31 106 ASP A C 1
ATOM 838 O O . ASP A 1 106 ? -19.187 7.618 15.766 1.00 90.31 106 ASP A O 1
ATOM 842 N N . LEU A 1 107 ? -17.456 6.195 15.676 1.00 91.62 107 LEU A N 1
ATOM 843 C CA . LEU A 1 107 ? -18.073 5.177 16.517 1.00 91.62 107 LEU A CA 1
ATOM 844 C C . LEU A 1 107 ? -18.326 5.688 17.947 1.00 91.62 107 LEU A C 1
ATOM 846 O O . LEU A 1 107 ? -17.486 6.399 18.519 1.00 91.62 107 LEU A O 1
ATOM 850 N N . PRO A 1 108 ? -19.444 5.282 18.578 1.00 91.75 108 PRO A N 1
ATOM 851 C CA . PRO A 1 108 ? -19.739 5.650 19.953 1.00 91.75 108 PRO A CA 1
ATOM 852 C C . PRO A 1 108 ? -18.679 5.082 20.903 1.00 91.75 108 PRO A C 1
ATOM 854 O O . PRO A 1 108 ? -18.353 3.894 20.896 1.00 91.75 108 PRO A O 1
ATOM 857 N N . LEU A 1 109 ? -18.127 5.956 21.744 1.00 93.75 109 LEU A N 1
ATOM 858 C CA . LEU A 1 109 ? -17.070 5.584 22.677 1.00 93.75 109 LEU A CA 1
ATOM 859 C C . LEU A 1 109 ? -17.657 4.760 23.824 1.00 93.75 109 LEU A C 1
ATOM 861 O O . LEU A 1 109 ? -18.525 5.239 24.550 1.00 93.75 109 LEU A O 1
ATOM 865 N N . HIS A 1 110 ? -17.131 3.556 24.020 1.00 93.50 110 HIS A N 1
ATOM 866 C CA . HIS A 1 110 ? -17.540 2.657 25.095 1.00 93.50 110 HIS A CA 1
ATOM 867 C C . HIS A 1 110 ? -16.535 2.661 26.254 1.00 93.50 110 HIS A C 1
ATOM 869 O O . HIS A 1 110 ? -16.916 2.688 27.423 1.00 93.50 110 HIS A O 1
ATOM 875 N N . ARG A 1 111 ? -15.230 2.662 25.948 1.00 92.88 111 ARG A N 1
ATOM 876 C CA . ARG A 1 111 ? -14.169 2.517 26.955 1.00 92.88 111 ARG A CA 1
ATOM 877 C C . ARG A 1 111 ? -13.050 3.534 26.775 1.00 92.88 111 ARG A C 1
ATOM 879 O O . ARG A 1 111 ? -12.584 3.775 25.665 1.00 92.88 111 ARG A O 1
ATOM 886 N N . GLU A 1 112 ? -12.572 4.073 27.893 1.00 94.00 112 GLU A N 1
ATOM 887 C CA . GLU A 1 112 ? -11.353 4.883 27.987 1.00 94.00 112 GLU A CA 1
ATOM 888 C C . GLU A 1 112 ? -10.299 4.117 28.803 1.00 94.00 112 GLU A C 1
ATOM 890 O O . GLU A 1 112 ? -10.609 3.550 29.850 1.00 94.00 112 GLU A O 1
ATOM 895 N N . SER A 1 113 ? -9.050 4.094 28.336 1.00 92.12 113 SER A N 1
ATOM 896 C CA . SER A 1 113 ? -7.922 3.482 29.047 1.00 92.12 113 SER A CA 1
ATOM 897 C C . SER A 1 113 ? -6.698 4.402 29.024 1.00 92.12 113 SER A C 1
ATOM 899 O O . SER A 1 113 ? -6.398 4.980 27.978 1.00 92.12 113 SER A O 1
ATOM 901 N N . PRO A 1 114 ? -5.942 4.527 30.132 1.00 90.12 114 PRO A N 1
ATOM 902 C CA . PRO A 1 114 ? -4.673 5.258 30.153 1.00 90.12 114 PRO A CA 1
ATOM 903 C C . PRO A 1 114 ? -3.520 4.490 29.480 1.00 90.12 114 PRO A C 1
ATOM 905 O O . PRO A 1 114 ? -2.424 5.031 29.345 1.00 90.12 114 PRO A O 1
ATOM 908 N N . VAL A 1 115 ? -3.748 3.230 29.093 1.00 91.44 115 VAL A N 1
ATOM 909 C CA . VAL A 1 115 ? -2.786 2.357 28.406 1.00 91.44 115 VAL A CA 1
ATOM 910 C C . VAL A 1 115 ? -3.422 1.818 27.125 1.00 91.44 115 VAL A C 1
ATOM 912 O O . VAL A 1 115 ? -4.624 1.524 27.096 1.00 91.44 115 VAL A O 1
ATOM 915 N N . LEU A 1 116 ? -2.626 1.693 26.063 1.00 92.50 116 LEU A N 1
ATOM 916 C CA . LEU A 1 116 ? -3.060 1.027 24.840 1.00 92.50 116 LEU A CA 1
ATOM 917 C C . LEU A 1 116 ? -3.311 -0.459 25.143 1.00 92.50 116 LEU A C 1
ATOM 919 O O . LEU A 1 116 ? -2.417 -1.150 25.624 1.00 92.50 116 LEU A O 1
ATOM 923 N N . LEU A 1 117 ? -4.538 -0.923 24.917 1.00 94.62 117 LEU A N 1
ATOM 924 C CA . LEU A 1 117 ? -4.924 -2.312 25.151 1.00 94.62 117 LEU A CA 1
ATOM 925 C C . LEU A 1 117 ? -4.255 -3.214 24.106 1.00 94.62 117 LEU A C 1
ATOM 927 O O . LEU A 1 117 ? -4.089 -2.796 22.956 1.00 94.62 117 LEU A O 1
ATOM 931 N N . SER A 1 118 ? -3.880 -4.435 24.505 1.00 96.50 118 SER A N 1
ATOM 932 C CA . SER A 1 118 ? -3.253 -5.394 23.588 1.00 96.50 118 SER A CA 1
ATOM 933 C C . SER A 1 118 ? -4.203 -5.783 22.452 1.00 96.50 118 SER A C 1
ATOM 935 O O . SER A 1 118 ? -5.412 -5.551 22.526 1.00 96.50 118 SER A O 1
ATOM 937 N N . GLU A 1 119 ? -3.656 -6.322 21.366 1.00 96.56 119 GLU A N 1
ATOM 938 C CA . GLU A 1 119 ? -4.450 -6.793 20.226 1.00 96.56 119 GLU A CA 1
ATOM 939 C C . GLU A 1 119 ? -5.395 -7.920 20.643 1.00 96.56 119 GLU A C 1
ATOM 941 O O . GLU A 1 119 ? -6.594 -7.823 20.400 1.00 96.56 119 GLU A O 1
ATOM 946 N N . GLU A 1 120 ? -4.893 -8.906 21.384 1.00 97.06 120 GLU A N 1
ATOM 947 C CA . GLU A 1 120 ? -5.657 -10.070 21.842 1.00 97.06 120 GLU A CA 1
ATOM 948 C C . GLU A 1 120 ? -6.823 -9.642 22.733 1.00 97.06 120 GLU A C 1
ATOM 950 O O . GLU A 1 120 ? -7.970 -10.005 22.488 1.00 97.06 120 GLU A O 1
ATOM 955 N N . TYR A 1 121 ? -6.553 -8.776 23.713 1.00 96.75 121 TYR A N 1
ATOM 956 C CA . TYR A 1 121 ? -7.586 -8.292 24.621 1.00 96.75 121 TYR A CA 1
ATOM 957 C C . TYR A 1 121 ? -8.657 -7.471 23.896 1.00 96.75 121 TYR A C 1
ATOM 959 O O . TYR A 1 121 ? -9.835 -7.521 24.246 1.00 96.75 121 TYR A O 1
ATOM 967 N N . ARG A 1 122 ? -8.261 -6.687 22.886 1.00 96.44 122 ARG A N 1
ATOM 968 C CA . ARG A 1 122 ? -9.216 -5.940 22.063 1.00 96.44 122 ARG A CA 1
ATOM 969 C C . ARG A 1 122 ? -10.129 -6.883 21.291 1.00 96.44 122 ARG A C 1
ATOM 971 O O . ARG A 1 122 ? -11.337 -6.673 21.315 1.00 96.44 122 ARG A O 1
ATOM 978 N N . ILE A 1 123 ? -9.570 -7.916 20.669 1.00 97.12 123 ILE A N 1
ATOM 979 C CA . ILE A 1 123 ? -10.326 -8.901 19.890 1.00 97.12 123 ILE A CA 1
ATOM 980 C C . ILE A 1 123 ? -11.289 -9.674 20.790 1.00 97.12 123 ILE A C 1
ATOM 982 O O . ILE A 1 123 ? -12.488 -9.666 20.531 1.00 97.12 123 ILE A O 1
ATOM 986 N N . GLU A 1 124 ? -10.803 -10.251 21.893 1.00 97.31 124 GLU A N 1
ATOM 987 C CA . GLU A 1 124 ? -11.622 -11.034 22.832 1.00 97.31 124 GLU A CA 1
ATOM 988 C C . GLU A 1 124 ? -12.838 -10.255 23.351 1.00 97.31 124 GLU A C 1
ATOM 990 O O . GLU A 1 124 ? -13.917 -10.818 23.535 1.00 97.31 124 GLU A O 1
ATOM 995 N N . GLN A 1 125 ? -12.673 -8.951 23.581 1.00 96.38 125 GLN A N 1
ATOM 996 C CA . GLN A 1 125 ? -13.716 -8.079 24.122 1.00 96.38 125 GLN A CA 1
ATOM 997 C C . GLN A 1 125 ? -14.541 -7.360 23.038 1.00 96.38 125 GLN A C 1
ATOM 999 O O . GLN A 1 125 ? -15.418 -6.565 23.378 1.00 96.38 125 GLN A O 1
ATOM 1004 N N . GLY A 1 126 ? -14.257 -7.588 21.750 1.00 96.62 126 GLY A N 1
ATOM 1005 C CA . GLY A 1 126 ? -14.921 -6.898 20.640 1.00 96.62 126 GLY A CA 1
ATOM 1006 C C . GLY A 1 126 ? -14.698 -5.381 20.632 1.00 96.62 126 GLY A C 1
ATOM 1007 O O . GLY A 1 126 ? -15.605 -4.614 20.306 1.00 96.62 126 GLY A O 1
ATOM 1008 N N . LEU A 1 127 ? -13.510 -4.931 21.047 1.00 97.00 127 LEU A N 1
ATOM 1009 C CA . LEU A 1 127 ? -13.145 -3.522 21.176 1.00 97.00 127 LEU A CA 1
ATOM 1010 C C . LEU A 1 127 ? -12.350 -3.020 19.964 1.00 97.00 127 LEU A C 1
ATOM 1012 O O . LEU A 1 127 ? -11.209 -3.417 19.733 1.00 97.00 127 LEU A O 1
ATOM 1016 N N . VAL A 1 128 ? -12.895 -2.030 19.261 1.00 96.56 128 VAL A N 1
ATOM 1017 C CA . VAL A 1 128 ? -12.226 -1.315 18.168 1.00 96.56 128 VAL A CA 1
ATOM 1018 C C . VAL A 1 128 ? -11.521 -0.077 18.715 1.00 96.56 128 VAL A C 1
ATOM 1020 O O . VAL A 1 128 ? -12.118 0.737 19.420 1.00 96.56 128 VAL A O 1
ATOM 1023 N N . PHE A 1 129 ? -10.240 0.099 18.385 1.00 96.12 129 PHE A N 1
ATOM 1024 C CA . PHE A 1 129 ? -9.509 1.318 18.737 1.00 96.12 129 PHE A CA 1
ATOM 1025 C C . PHE A 1 129 ? -9.962 2.496 17.864 1.00 96.12 129 PHE A C 1
ATOM 1027 O O . PHE A 1 129 ? -9.859 2.447 16.641 1.00 96.12 129 PHE A O 1
ATOM 1034 N N . VAL A 1 130 ? -10.418 3.573 18.507 1.00 95.44 130 VAL A N 1
ATOM 1035 C CA . VAL A 1 130 ? -10.974 4.756 17.835 1.00 95.44 130 VAL A CA 1
ATOM 1036 C C . VAL A 1 130 ? -9.901 5.830 17.678 1.00 95.44 130 VAL A C 1
ATOM 1038 O O . VAL A 1 130 ? -9.577 6.252 16.568 1.00 95.44 130 VAL A O 1
ATOM 1041 N N . ARG A 1 131 ? -9.332 6.292 18.800 1.00 93.69 131 ARG A N 1
ATOM 1042 C CA . ARG A 1 131 ? -8.325 7.366 18.824 1.00 93.69 131 ARG A CA 1
ATOM 1043 C C . ARG A 1 131 ? -7.569 7.441 20.145 1.00 93.69 131 ARG A C 1
ATOM 1045 O O . ARG A 1 131 ? -8.062 7.031 21.195 1.00 93.69 131 ARG A O 1
ATOM 1052 N N . SER A 1 132 ? -6.410 8.093 20.101 1.00 92.69 132 SER A N 1
ATOM 1053 C CA . SER A 1 132 ? -5.681 8.554 21.285 1.00 92.69 132 SER A CA 1
ATOM 1054 C C . SER A 1 132 ? -5.864 10.059 21.446 1.00 92.69 132 SER A C 1
ATOM 1056 O O . SER A 1 132 ? -5.691 10.809 20.487 1.00 92.69 132 SER A O 1
ATOM 1058 N N . LYS A 1 133 ? -6.160 10.523 22.660 1.00 90.00 133 LYS A N 1
ATOM 1059 C CA . LYS A 1 133 ? -6.097 11.942 23.018 1.00 90.00 133 LYS A CA 1
ATOM 1060 C C . LYS A 1 133 ? -4.825 12.177 23.832 1.00 90.00 133 LYS A C 1
ATOM 1062 O O . LYS A 1 133 ? -4.827 11.889 25.035 1.00 90.00 133 LYS A O 1
ATOM 1067 N N . PRO A 1 134 ? -3.737 12.662 23.206 1.00 82.62 134 PRO A N 1
ATOM 1068 C CA . PRO A 1 134 ? -2.518 12.962 23.936 1.00 82.62 134 PRO A CA 1
ATOM 1069 C C . PRO A 1 134 ? -2.814 14.043 24.973 1.00 82.62 134 PRO A C 1
ATOM 1071 O O . PRO A 1 134 ? -3.459 15.053 24.684 1.00 82.62 134 PRO A O 1
ATOM 1074 N N . ARG A 1 135 ? -2.348 13.823 26.200 1.00 79.12 135 ARG A N 1
ATOM 1075 C CA . ARG A 1 135 ? -2.337 14.847 27.241 1.00 79.12 135 ARG A CA 1
ATOM 1076 C C . ARG A 1 135 ? -0.891 15.085 27.630 1.00 79.12 135 ARG A C 1
ATOM 1078 O O . ARG A 1 135 ? -0.139 14.143 27.869 1.00 79.12 135 ARG A O 1
ATOM 1085 N N . LEU A 1 136 ? -0.493 16.355 27.673 1.00 72.81 136 LEU A N 1
ATOM 1086 C CA . LEU A 1 136 ? 0.825 16.747 28.158 1.00 72.81 136 LEU A CA 1
ATOM 1087 C C . LEU A 1 136 ? 0.857 16.470 29.660 1.00 72.81 136 LEU A C 1
ATOM 1089 O O . LEU A 1 136 ? 0.396 17.286 30.459 1.00 72.81 136 LEU A O 1
ATOM 1093 N N . LYS A 1 137 ? 1.350 15.287 30.033 1.00 64.50 137 LYS A N 1
ATOM 1094 C CA . LYS A 1 137 ? 1.366 14.799 31.418 1.00 64.50 137 LYS A CA 1
ATOM 1095 C C . LYS A 1 137 ? 2.102 15.766 32.352 1.00 64.50 137 LYS A C 1
ATOM 1097 O O . LYS A 1 137 ? 1.650 15.979 33.468 1.00 64.50 137 LYS A O 1
ATOM 1102 N N . TYR A 1 138 ? 3.152 16.422 31.852 1.00 64.38 138 TYR A N 1
ATOM 1103 C CA . TYR A 1 138 ? 3.916 17.447 32.574 1.00 64.38 138 TYR A CA 1
ATOM 1104 C C . TYR A 1 138 ? 3.129 18.733 32.872 1.00 64.38 138 TYR A C 1
ATOM 1106 O O . TYR A 1 138 ? 3.439 19.410 33.842 1.00 64.38 138 TYR A O 1
ATOM 1114 N N . ILE A 1 139 ? 2.115 19.066 32.066 1.00 68.50 139 ILE A N 1
ATOM 1115 C CA . ILE A 1 139 ? 1.319 20.298 32.220 1.00 68.50 139 ILE A CA 1
ATOM 1116 C C . ILE A 1 139 ? -0.010 20.006 32.925 1.00 68.50 139 ILE A C 1
ATOM 1118 O O . ILE A 1 139 ? -0.471 20.777 33.755 1.00 68.50 139 ILE A O 1
ATOM 1122 N N . THR A 1 140 ? -0.644 18.884 32.587 1.00 68.88 140 THR A N 1
ATOM 1123 C CA . THR A 1 140 ? -2.021 18.568 33.002 1.00 68.88 140 THR A CA 1
ATOM 1124 C C . THR A 1 140 ? -2.109 17.510 34.101 1.00 68.88 140 THR A C 1
ATOM 1126 O O . THR A 1 140 ? -3.203 17.253 34.597 1.00 68.88 140 THR A O 1
ATOM 1129 N N . GLY A 1 141 ? -1.001 16.836 34.440 1.00 74.19 141 GLY A N 1
ATOM 1130 C CA . GLY A 1 141 ? -0.963 15.716 35.389 1.00 74.19 141 GLY A CA 1
ATOM 1131 C C . GLY A 1 141 ? -1.685 14.444 34.918 1.00 74.19 141 GLY A C 1
ATOM 1132 O O . GLY A 1 141 ? -1.664 13.433 35.616 1.00 74.19 141 GLY A O 1
ATOM 1133 N N . LYS A 1 142 ? -2.321 14.461 33.739 1.00 75.50 142 LYS A N 1
ATOM 1134 C CA . LYS A 1 142 ? -3.148 13.361 33.226 1.00 75.50 142 LYS A CA 1
ATOM 1135 C C . LYS A 1 142 ? -2.406 12.576 32.135 1.00 75.50 142 LYS A C 1
ATOM 1137 O O . LYS A 1 142 ? -1.738 13.196 31.306 1.00 75.50 142 LYS A O 1
ATOM 1142 N N . PRO A 1 143 ? -2.511 11.234 32.113 1.00 82.94 143 PRO A N 1
ATOM 1143 C CA . PRO A 1 143 ? -1.933 10.424 31.044 1.00 82.94 143 PRO A CA 1
ATOM 1144 C C . PRO A 1 143 ? -2.676 10.637 29.716 1.00 82.94 143 PRO A C 1
ATOM 1146 O O . PRO A 1 143 ? -3.782 11.184 29.689 1.00 82.94 143 PRO A O 1
ATOM 1149 N N . THR A 1 144 ? -2.061 10.187 28.620 1.00 88.44 144 THR A N 1
ATOM 1150 C CA . THR A 1 144 ? -2.746 9.996 27.334 1.00 88.44 144 THR A CA 1
ATOM 1151 C C . THR A 1 144 ? -3.922 9.045 27.526 1.00 88.44 144 THR A C 1
ATOM 1153 O O . THR A 1 144 ? -3.775 8.001 28.156 1.00 88.44 144 THR A O 1
ATOM 1156 N N . SER A 1 145 ? -5.077 9.415 26.982 1.00 91.88 145 SER A N 1
ATOM 1157 C CA . SER A 1 145 ? -6.282 8.587 27.021 1.00 91.88 145 SER A CA 1
ATOM 1158 C C . SER A 1 145 ? -6.474 7.897 25.674 1.00 91.88 145 SER A C 1
ATOM 1160 O O . SER A 1 145 ? -6.452 8.559 24.634 1.00 91.88 145 SER A O 1
ATOM 1162 N N . HIS A 1 146 ? -6.689 6.588 25.693 1.00 94.75 146 HIS A N 1
ATOM 1163 C CA . HIS A 1 146 ? -7.004 5.765 24.529 1.00 94.75 146 HIS A CA 1
ATOM 1164 C C . HIS A 1 146 ? -8.482 5.385 24.565 1.00 94.75 146 HIS A C 1
ATOM 1166 O O . HIS A 1 146 ? -8.964 4.905 25.591 1.00 94.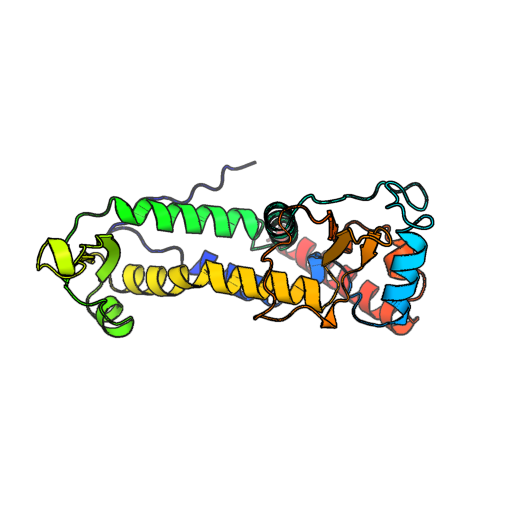75 146 HIS A O 1
ATOM 1172 N N . TYR A 1 147 ? -9.187 5.609 23.461 1.00 96.00 147 TYR A N 1
ATOM 1173 C CA . TYR A 1 147 ? -10.630 5.417 23.366 1.00 96.00 147 TYR A CA 1
ATOM 1174 C C . TYR A 1 147 ? -10.973 4.245 22.455 1.00 96.00 147 TYR A C 1
ATOM 1176 O O . TYR A 1 147 ? -10.386 4.103 21.378 1.00 96.00 147 TYR A O 1
ATOM 1184 N N . TYR A 1 148 ? -11.950 3.451 22.884 1.00 97.50 148 TYR A 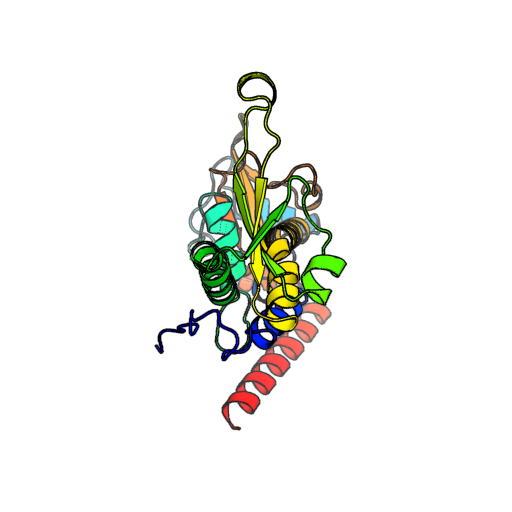N 1
ATOM 1185 C CA . TYR A 1 148 ? -12.413 2.257 22.189 1.00 97.50 148 TYR A CA 1
ATOM 1186 C C . TYR A 1 148 ? -13.934 2.260 22.066 1.00 97.50 148 TYR A C 1
ATOM 1188 O O . TYR A 1 148 ? -14.632 2.692 22.988 1.00 97.50 148 TYR A O 1
ATOM 1196 N N . ALA A 1 149 ? -14.426 1.744 20.949 1.00 96.50 149 ALA A N 1
ATOM 1197 C CA . ALA A 1 149 ? -15.824 1.397 20.738 1.00 96.50 149 ALA A CA 1
ATOM 1198 C C . ALA A 1 149 ? -15.987 -0.115 20.926 1.00 96.50 149 ALA A C 1
ATOM 1200 O O . ALA A 1 149 ? -15.069 -0.866 20.601 1.00 96.50 149 ALA A O 1
ATOM 1201 N N . GLN A 1 150 ? -17.121 -0.557 21.461 1.00 96.00 150 GLN A N 1
ATOM 1202 C CA . GLN A 1 150 ? -17.467 -1.976 21.531 1.00 96.00 150 GLN A CA 1
ATOM 1203 C C . GLN A 1 150 ? -18.428 -2.283 20.385 1.00 96.00 150 GLN A C 1
ATOM 1205 O O . GLN A 1 150 ? -19.403 -1.555 20.223 1.00 96.00 150 GLN A O 1
ATOM 1210 N N . ILE A 1 151 ? -18.106 -3.296 19.580 1.00 94.06 151 ILE A N 1
ATOM 1211 C CA . ILE A 1 151 ? -18.915 -3.726 18.431 1.00 94.06 151 ILE A CA 1
ATOM 1212 C C . ILE A 1 151 ? -18.993 -5.251 18.433 1.00 94.06 151 ILE A C 1
ATOM 1214 O O . ILE A 1 151 ? -19.881 -5.834 19.037 1.00 94.06 151 ILE A O 1
ATOM 1218 N N . SER A 1 152 ? -18.022 -5.920 17.820 1.00 95.25 152 SER A N 1
ATOM 1219 C CA . SER A 1 152 ? -17.944 -7.375 17.773 1.00 95.25 152 SER A CA 1
ATOM 1220 C C . SER A 1 152 ? -16.489 -7.824 17.717 1.00 95.25 152 SER A C 1
ATOM 1222 O O . SER A 1 152 ? -15.586 -7.027 17.434 1.00 95.25 152 SER A O 1
ATOM 1224 N N . GLN A 1 153 ? -16.257 -9.106 18.007 1.00 96.38 153 GLN A N 1
ATOM 1225 C CA . GLN A 1 153 ? -14.925 -9.707 17.909 1.00 96.38 153 GLN A CA 1
ATOM 1226 C C . GLN A 1 153 ? -14.398 -9.638 16.470 1.00 96.38 153 GLN A C 1
ATOM 1228 O O . GLN A 1 153 ? -13.253 -9.243 16.264 1.00 96.38 153 GLN A O 1
ATOM 1233 N N . ASP A 1 154 ? -15.264 -9.895 15.488 1.00 95.94 154 ASP A N 1
ATOM 1234 C CA . ASP A 1 154 ? -14.944 -9.838 14.059 1.00 95.94 154 ASP A CA 1
ATOM 1235 C C . ASP A 1 154 ? -14.474 -8.442 13.636 1.00 95.94 154 ASP A C 1
ATOM 1237 O O . ASP A 1 154 ? -13.412 -8.293 13.033 1.00 95.94 154 ASP A O 1
ATOM 1241 N N . TRP A 1 155 ? -15.208 -7.386 14.006 1.00 95.88 155 TRP A N 1
ATOM 1242 C CA . TRP A 1 155 ? -14.793 -6.012 13.708 1.00 95.88 155 TRP A CA 1
ATOM 1243 C C . TRP A 1 155 ? -13.492 -5.637 14.419 1.00 95.88 155 TRP A C 1
ATOM 1245 O O . TRP A 1 155 ? -12.645 -4.953 13.841 1.00 95.88 155 TRP A O 1
ATOM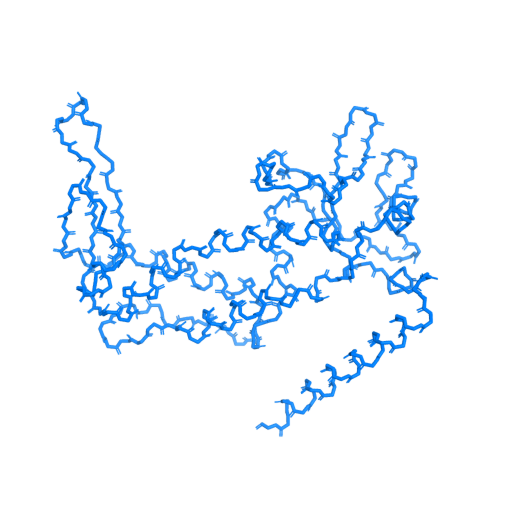 1255 N N . ALA A 1 156 ? -13.308 -6.078 15.665 1.00 96.69 156 ALA A N 1
ATOM 1256 C CA . ALA A 1 156 ? -12.071 -5.838 16.398 1.00 96.69 156 ALA A CA 1
ATOM 1257 C C . ALA A 1 156 ? -10.870 -6.515 15.716 1.00 96.69 156 ALA A C 1
ATOM 1259 O O . ALA A 1 156 ? -9.845 -5.857 15.525 1.00 96.69 156 ALA A O 1
ATOM 1260 N N . GLN A 1 157 ? -11.011 -7.774 15.291 1.00 96.75 157 GLN A N 1
ATOM 1261 C CA . GLN A 1 157 ? -9.988 -8.497 14.536 1.00 96.75 157 GLN A CA 1
ATOM 1262 C C . GLN A 1 157 ? -9.690 -7.807 13.202 1.00 96.75 157 GLN A C 1
ATOM 1264 O O . GLN A 1 157 ? -8.533 -7.493 12.920 1.00 96.75 157 GLN A O 1
ATOM 1269 N N . PHE A 1 158 ? -10.726 -7.473 12.432 1.00 96.12 158 PHE A N 1
ATOM 1270 C CA . PHE A 1 158 ? -10.581 -6.773 11.160 1.00 96.12 158 PHE A CA 1
ATOM 1271 C C . PHE A 1 158 ? -9.796 -5.466 11.311 1.00 96.12 158 PHE A C 1
ATOM 1273 O O . PHE A 1 158 ? -8.873 -5.201 10.547 1.00 96.12 158 PHE A O 1
ATOM 1280 N N . PHE A 1 159 ? -10.106 -4.642 12.319 1.00 95.81 159 PHE A N 1
ATOM 1281 C CA . PHE A 1 159 ? -9.398 -3.376 12.515 1.00 95.81 159 PHE A CA 1
ATOM 1282 C C . PHE A 1 159 ? -7.954 -3.543 12.999 1.00 95.81 159 PHE A C 1
ATOM 1284 O O . PHE A 1 159 ? -7.123 -2.689 12.681 1.00 95.81 159 PHE A O 1
ATOM 1291 N N . VAL A 1 160 ? -7.641 -4.611 13.737 1.00 94.81 160 VAL A N 1
ATOM 1292 C CA . VAL A 1 160 ? -6.255 -4.961 14.091 1.00 94.81 160 VAL A CA 1
ATOM 1293 C C . VAL A 1 160 ? -5.457 -5.291 12.828 1.00 94.81 160 VAL A C 1
ATOM 1295 O O . VAL A 1 160 ? -4.383 -4.726 12.610 1.00 94.81 160 VAL A O 1
ATOM 1298 N N . GLU A 1 161 ? -6.011 -6.121 11.949 1.00 94.25 161 GLU A N 1
ATOM 1299 C CA . GLU A 1 161 ? -5.382 -6.504 10.681 1.00 94.25 161 GLU A CA 1
ATOM 1300 C C . GLU A 1 161 ? -5.292 -5.317 9.700 1.00 94.25 161 GLU A C 1
ATOM 1302 O O . GLU A 1 161 ? -4.271 -5.086 9.047 1.00 94.25 161 GLU A O 1
ATOM 1307 N N . LEU A 1 162 ? -6.324 -4.477 9.656 1.00 94.31 162 LEU A N 1
ATOM 1308 C CA . LEU A 1 162 ? -6.344 -3.261 8.851 1.00 94.31 162 LEU A CA 1
ATOM 1309 C C . LEU A 1 162 ? -5.350 -2.206 9.361 1.00 94.31 162 LEU A C 1
ATOM 1311 O O . LEU A 1 162 ? -4.834 -1.396 8.582 1.00 94.31 162 LEU A O 1
ATOM 1315 N N . ASP A 1 163 ? -5.032 -2.181 10.658 1.00 92.75 163 ASP A N 1
ATOM 1316 C CA . ASP A 1 163 ? -4.107 -1.194 11.210 1.00 92.75 163 ASP A CA 1
ATOM 1317 C C . ASP A 1 163 ? -2.684 -1.329 10.641 1.00 92.75 163 ASP A C 1
ATOM 1319 O O . ASP A 1 163 ? -1.995 -0.309 10.497 1.00 92.75 163 ASP A O 1
ATOM 1323 N N . VAL A 1 164 ? -2.284 -2.528 10.199 1.00 92.50 164 VAL A N 1
ATOM 1324 C CA . VAL A 1 164 ? -0.966 -2.782 9.594 1.00 92.50 164 VAL A CA 1
ATOM 1325 C C . VAL A 1 164 ? -0.905 -2.552 8.079 1.00 92.50 164 VAL A C 1
ATOM 1327 O O . VAL A 1 164 ? 0.197 -2.560 7.519 1.00 92.50 164 VAL A O 1
ATOM 1330 N N . ILE A 1 165 ? -2.028 -2.262 7.405 1.00 93.06 165 ILE A N 1
ATOM 1331 C CA . ILE A 1 165 ? -2.097 -2.115 5.935 1.00 93.06 165 ILE A CA 1
ATOM 1332 C C . ILE A 1 165 ? -1.070 -1.114 5.386 1.00 93.06 165 ILE A C 1
ATOM 1334 O O . ILE A 1 165 ? -0.421 -1.360 4.371 1.00 93.06 165 ILE A O 1
ATOM 1338 N N . GLY A 1 166 ? -0.843 -0.002 6.094 1.00 90.56 166 GLY A N 1
ATOM 1339 C CA . GLY A 1 166 ? 0.130 1.018 5.696 1.00 90.56 166 GLY A CA 1
ATOM 1340 C C . GLY A 1 166 ? 1.568 0.492 5.674 1.00 90.56 166 GLY A C 1
ATOM 1341 O O . GLY A 1 166 ? 2.335 0.818 4.765 1.00 90.56 166 GLY A O 1
ATOM 1342 N N . SER A 1 167 ? 1.920 -0.363 6.637 1.00 90.62 167 SER A N 1
ATOM 1343 C CA . SER A 1 167 ? 3.222 -1.037 6.701 1.00 90.62 167 SER A CA 1
ATOM 1344 C C . SER A 1 167 ? 3.356 -2.074 5.586 1.00 90.62 167 SER A C 1
ATOM 1346 O O . SER A 1 167 ? 4.374 -2.101 4.894 1.00 90.62 167 SER A O 1
ATOM 1348 N N . VAL A 1 168 ? 2.309 -2.868 5.346 1.00 92.62 168 VAL A N 1
ATOM 1349 C CA . VAL A 1 168 ? 2.269 -3.868 4.267 1.00 92.62 168 VAL A CA 1
ATOM 1350 C C . VAL A 1 168 ? 2.455 -3.209 2.898 1.00 92.62 168 VAL A C 1
ATOM 1352 O O . VAL A 1 168 ? 3.348 -3.594 2.146 1.00 92.62 168 VAL A O 1
ATOM 1355 N N . VAL A 1 169 ? 1.701 -2.148 2.607 1.00 93.56 169 VAL A N 1
ATOM 1356 C CA . VAL A 1 169 ? 1.827 -1.381 1.358 1.00 93.56 169 VAL A CA 1
ATOM 1357 C C . VAL A 1 169 ? 3.220 -0.762 1.217 1.00 93.56 169 VAL A C 1
ATOM 1359 O O . VAL A 1 169 ? 3.788 -0.744 0.129 1.00 93.56 169 VAL A O 1
ATOM 1362 N N . THR A 1 170 ? 3.814 -0.278 2.309 1.00 91.31 170 THR A N 1
ATOM 1363 C CA . THR A 1 170 ? 5.187 0.252 2.272 1.00 91.31 170 THR A CA 1
ATOM 1364 C C . THR A 1 170 ? 6.198 -0.843 1.924 1.00 91.31 170 THR A C 1
ATOM 1366 O O . THR A 1 170 ? 7.059 -0.629 1.072 1.00 91.31 170 THR A O 1
ATOM 1369 N N . LYS A 1 171 ? 6.077 -2.033 2.526 1.00 91.81 171 LYS A N 1
ATOM 1370 C CA . LYS A 1 171 ? 6.926 -3.193 2.205 1.00 91.81 171 LYS A CA 1
ATOM 1371 C C . LYS A 1 171 ? 6.773 -3.624 0.746 1.00 91.81 171 LYS A C 1
ATOM 1373 O O . LYS A 1 171 ? 7.776 -3.902 0.098 1.00 91.81 171 LYS A O 1
ATOM 1378 N N . LEU A 1 172 ? 5.549 -3.625 0.223 1.00 94.19 172 LEU A N 1
ATOM 1379 C CA . LEU A 1 172 ? 5.258 -3.924 -1.179 1.00 94.19 172 LEU A CA 1
ATOM 1380 C C . LEU A 1 172 ? 5.963 -2.950 -2.132 1.00 94.19 172 LEU A C 1
ATOM 1382 O O . LEU A 1 172 ? 6.630 -3.375 -3.074 1.00 94.19 172 LEU A O 1
ATOM 1386 N N . VAL A 1 173 ? 5.850 -1.644 -1.876 1.00 93.19 173 VAL A N 1
ATOM 1387 C CA . VAL A 1 173 ? 6.505 -0.617 -2.700 1.00 93.19 173 VAL A CA 1
ATOM 1388 C C . VAL A 1 173 ? 8.026 -0.759 -2.637 1.00 93.19 173 VAL A C 1
ATOM 1390 O O . VAL A 1 173 ? 8.687 -0.709 -3.673 1.00 93.19 173 VAL A O 1
ATOM 1393 N N . LEU A 1 174 ? 8.589 -1.000 -1.448 1.00 91.88 174 LEU A N 1
ATOM 1394 C CA . LEU A 1 174 ? 10.022 -1.264 -1.296 1.00 91.88 174 LEU A CA 1
ATOM 1395 C C . LEU A 1 174 ? 10.455 -2.513 -2.067 1.00 91.88 174 LEU A C 1
ATOM 1397 O O . LEU A 1 174 ? 11.478 -2.467 -2.741 1.00 91.88 174 LEU A O 1
ATOM 1401 N N . ARG A 1 175 ? 9.664 -3.591 -2.042 1.00 92.31 175 ARG A N 1
ATOM 1402 C CA . ARG A 1 175 ? 9.919 -4.792 -2.847 1.00 92.31 175 ARG A CA 1
ATOM 1403 C C . ARG A 1 175 ? 9.930 -4.465 -4.343 1.00 92.31 175 ARG A C 1
ATOM 1405 O O . ARG A 1 175 ? 10.849 -4.878 -5.041 1.00 92.31 175 ARG A O 1
ATOM 1412 N N . CYS A 1 176 ? 8.974 -3.674 -4.834 1.00 93.38 176 CYS A N 1
ATOM 1413 C CA . CYS A 1 176 ? 8.944 -3.251 -6.240 1.00 93.38 176 CYS A CA 1
ATOM 1414 C C . CYS A 1 176 ? 10.200 -2.459 -6.639 1.00 93.38 176 CYS A C 1
ATOM 1416 O O . CYS A 1 176 ? 10.707 -2.640 -7.745 1.00 93.38 176 CYS A O 1
ATOM 1418 N N . LEU A 1 177 ? 10.720 -1.616 -5.743 1.00 91.62 177 LEU A N 1
ATOM 1419 C CA . LEU A 1 177 ? 11.960 -0.863 -5.955 1.00 91.62 177 LEU A CA 1
ATOM 1420 C C . LEU A 1 177 ? 13.205 -1.763 -5.901 1.00 91.62 177 LEU A C 1
ATOM 1422 O O . LEU A 1 177 ? 14.100 -1.624 -6.729 1.00 91.62 177 LEU A O 1
ATOM 1426 N N . GLN A 1 178 ? 13.253 -2.711 -4.962 1.00 90.56 178 GLN A N 1
ATOM 1427 C CA . GLN A 1 178 ? 14.354 -3.671 -4.801 1.00 90.56 178 GLN A CA 1
ATOM 1428 C C . GLN A 1 178 ? 14.465 -4.655 -5.966 1.00 90.56 178 GLN A C 1
ATOM 1430 O O . GLN A 1 178 ? 15.566 -5.025 -6.365 1.00 90.56 178 GLN A O 1
ATOM 1435 N N . GLU A 1 179 ? 13.330 -5.072 -6.522 1.00 90.19 179 GLU A N 1
ATOM 1436 C CA . GLU A 1 179 ? 13.272 -5.929 -7.708 1.00 90.19 179 GLU A CA 1
ATOM 1437 C C . GLU A 1 179 ? 13.449 -5.129 -9.018 1.00 90.19 179 GLU A C 1
ATOM 1439 O O . GLU A 1 179 ? 13.427 -5.704 -10.108 1.00 90.19 179 GLU A O 1
ATOM 1444 N N . GLY A 1 180 ? 13.600 -3.801 -8.935 1.00 89.12 180 GLY A N 1
ATOM 1445 C CA . GLY A 1 180 ? 13.739 -2.910 -10.087 1.00 89.12 180 GLY A CA 1
ATOM 1446 C C . GLY A 1 180 ? 12.491 -2.834 -10.966 1.00 89.12 180 GLY A C 1
ATOM 1447 O O . GLY A 1 180 ? 12.592 -2.437 -12.117 1.00 89.12 180 GLY A O 1
ATOM 1448 N N . ARG A 1 181 ? 11.317 -3.227 -10.459 1.00 91.69 181 ARG A N 1
ATOM 1449 C CA . ARG A 1 181 ? 10.036 -3.125 -11.186 1.00 91.69 181 ARG A CA 1
ATOM 1450 C C . ARG A 1 181 ? 9.514 -1.693 -11.209 1.00 91.69 181 ARG A C 1
ATOM 1452 O O . ARG A 1 181 ? 8.857 -1.288 -12.166 1.00 91.69 181 ARG A O 1
ATOM 1459 N N . ALA A 1 182 ? 9.839 -0.942 -10.160 1.00 92.94 182 ALA A N 1
ATOM 1460 C CA . ALA A 1 182 ? 9.749 0.505 -10.102 1.00 92.94 182 ALA A CA 1
ATOM 1461 C C . ALA A 1 182 ? 11.165 1.076 -10.000 1.00 92.94 182 ALA A C 1
ATOM 1463 O O . ALA A 1 182 ? 11.996 0.574 -9.244 1.00 92.94 182 ALA A O 1
ATOM 1464 N N . ILE A 1 183 ? 11.440 2.125 -10.761 1.00 90.56 183 ILE A N 1
ATOM 1465 C CA . ILE A 1 183 ? 12.782 2.669 -10.946 1.00 90.56 183 ILE A CA 1
ATOM 1466 C C . ILE A 1 183 ? 12.750 4.124 -10.541 1.00 90.56 183 ILE A C 1
ATOM 1468 O O . ILE A 1 183 ? 11.876 4.867 -10.969 1.00 90.56 183 ILE A O 1
ATOM 1472 N N . CYS A 1 184 ? 13.676 4.516 -9.679 1.00 90.94 184 CYS A N 1
ATOM 1473 C CA . CYS A 1 184 ? 13.758 5.865 -9.144 1.00 90.94 184 CYS A CA 1
ATOM 1474 C C . CYS A 1 184 ? 14.976 6.562 -9.728 1.00 90.94 184 CYS A C 1
ATOM 1476 O O . CYS A 1 184 ? 16.062 5.985 -9.765 1.00 90.94 184 CYS A O 1
ATOM 1478 N N . VAL A 1 185 ? 14.795 7.812 -10.127 1.00 88.50 185 VAL A N 1
ATOM 1479 C CA . VAL A 1 185 ? 15.871 8.674 -10.593 1.00 88.50 185 VAL A CA 1
ATOM 1480 C C . VAL A 1 185 ? 16.217 9.659 -9.485 1.00 88.50 185 VAL A C 1
ATOM 1482 O O . VAL A 1 185 ? 15.354 10.315 -8.892 1.00 88.50 185 VAL A O 1
ATOM 1485 N N . LEU A 1 186 ? 17.501 9.770 -9.185 1.00 84.75 186 LEU A N 1
ATOM 1486 C CA . LEU A 1 186 ? 18.027 10.818 -8.335 1.00 84.75 186 LEU A CA 1
ATOM 1487 C C . LEU A 1 186 ? 18.481 11.991 -9.179 1.00 84.75 186 LEU A C 1
ATOM 1489 O O . LEU A 1 186 ? 19.039 11.813 -10.255 1.00 84.75 186 LEU A O 1
ATOM 1493 N N . GLN A 1 187 ? 18.277 13.190 -8.648 1.00 77.81 187 GLN A N 1
ATOM 1494 C CA . GLN A 1 187 ? 18.909 14.387 -9.168 1.00 77.81 187 GLN A CA 1
ATOM 1495 C C . GLN A 1 187 ? 20.087 14.725 -8.256 1.00 77.81 187 GLN A C 1
ATOM 1497 O O . GLN A 1 187 ? 19.898 15.173 -7.125 1.00 77.81 187 GLN A O 1
ATOM 1502 N N . GLU A 1 188 ? 21.292 14.452 -8.736 1.00 74.00 188 GLU A N 1
ATOM 1503 C CA . GLU A 1 188 ? 22.549 14.734 -8.053 1.00 74.00 188 GLU A CA 1
ATOM 1504 C C . GLU A 1 188 ? 23.219 15.980 -8.648 1.00 74.00 188 GLU A C 1
ATOM 1506 O O . GLU A 1 188 ? 22.809 16.503 -9.687 1.00 74.00 188 GLU A O 1
ATOM 1511 N N . ILE A 1 189 ? 24.272 16.472 -7.989 1.00 71.62 189 ILE A N 1
ATOM 1512 C CA . ILE A 1 189 ? 25.067 17.619 -8.469 1.00 71.62 189 ILE A CA 1
ATOM 1513 C C . ILE A 1 189 ? 25.686 17.310 -9.843 1.00 71.62 189 ILE A C 1
ATOM 1515 O O . ILE A 1 189 ? 25.801 18.189 -10.693 1.00 71.62 189 ILE A O 1
ATOM 1519 N N . SER A 1 190 ? 26.058 16.048 -10.055 1.00 70.56 190 SER A N 1
ATOM 1520 C CA . SER A 1 190 ? 26.617 15.496 -11.288 1.00 70.56 190 SER A CA 1
ATOM 1521 C C . SER A 1 190 ? 25.584 15.272 -12.394 1.00 70.56 190 SER A C 1
ATOM 1523 O O . SER A 1 190 ? 25.997 15.010 -13.516 1.00 70.56 190 SER A O 1
ATOM 1525 N N . GLY A 1 191 ? 24.279 15.383 -12.121 1.00 76.25 191 GLY A N 1
ATOM 1526 C CA . GLY A 1 191 ? 23.209 15.116 -13.084 1.00 76.25 191 GLY A CA 1
ATOM 1527 C C . GLY A 1 191 ? 22.176 14.112 -12.575 1.00 76.25 191 GLY A C 1
ATOM 1528 O O . GLY A 1 191 ? 22.096 13.829 -11.381 1.00 76.25 191 GLY A O 1
ATOM 1529 N N . CYS A 1 192 ? 21.336 13.608 -13.480 1.00 81.81 192 CYS A N 1
ATOM 1530 C CA . CYS A 1 192 ? 20.365 12.571 -13.134 1.00 81.81 192 CYS A CA 1
ATOM 1531 C C . CYS A 1 192 ? 21.029 11.185 -13.146 1.00 81.81 192 CYS A C 1
ATOM 1533 O O . CYS A 1 192 ? 21.817 10.912 -14.044 1.00 81.81 192 CYS A O 1
ATOM 1535 N N . ALA A 1 193 ? 20.693 10.323 -12.186 1.00 82.19 193 ALA A N 1
ATOM 1536 C CA . ALA A 1 193 ? 21.215 8.955 -12.098 1.00 82.19 193 ALA A CA 1
ATOM 1537 C C . ALA A 1 193 ? 20.148 7.978 -11.582 1.00 82.19 193 ALA A C 1
ATOM 1539 O O . ALA A 1 193 ? 19.283 8.372 -10.793 1.00 82.19 193 ALA A O 1
ATOM 1540 N N . LEU A 1 194 ? 20.193 6.701 -11.986 1.00 85.00 194 LEU A N 1
ATOM 1541 C CA . LEU A 1 194 ? 19.319 5.682 -11.391 1.00 85.00 194 LEU A CA 1
ATOM 1542 C C . LEU A 1 194 ? 19.718 5.391 -9.945 1.00 85.00 194 LEU A C 1
ATOM 1544 O O . LEU A 1 194 ? 20.876 5.114 -9.632 1.00 85.00 194 LEU A O 1
ATOM 1548 N N . GLN A 1 195 ? 18.724 5.336 -9.063 1.00 85.31 195 GLN A N 1
ATOM 1549 C CA . GLN A 1 195 ? 18.898 4.710 -7.763 1.00 85.31 195 GLN A CA 1
ATOM 1550 C C . GLN A 1 195 ? 18.984 3.194 -7.950 1.00 85.31 195 GLN A C 1
ATOM 1552 O O . GLN A 1 195 ? 18.017 2.553 -8.365 1.00 85.31 195 GLN A O 1
ATOM 1557 N N . VAL A 1 196 ? 20.120 2.608 -7.575 1.00 83.12 196 VAL A N 1
ATOM 1558 C CA . VAL A 1 196 ? 20.348 1.163 -7.695 1.00 83.12 196 VAL A CA 1
ATOM 1559 C C . VAL A 1 196 ? 19.321 0.378 -6.857 1.00 83.12 196 VAL A C 1
ATOM 1561 O O . VAL A 1 196 ? 19.189 0.662 -5.663 1.00 83.12 196 VAL A O 1
ATOM 1564 N N . PRO A 1 197 ? 18.640 -0.646 -7.403 1.00 81.25 197 PRO A N 1
ATOM 1565 C CA . PRO A 1 197 ? 17.632 -1.429 -6.679 1.00 81.25 197 PRO A CA 1
ATOM 1566 C C . PRO A 1 197 ? 18.105 -2.007 -5.336 1.00 81.25 197 PRO A C 1
ATOM 1568 O O . PRO A 1 197 ? 17.405 -1.915 -4.329 1.00 81.25 197 PRO A O 1
ATOM 1571 N N . SER A 1 198 ? 19.339 -2.513 -5.274 1.00 78.25 198 SER A N 1
ATOM 1572 C CA . SER A 1 198 ? 19.927 -3.089 -4.052 1.00 78.25 198 SER A CA 1
ATOM 1573 C C . SER A 1 198 ? 20.136 -2.084 -2.914 1.00 78.25 198 SER A C 1
ATOM 1575 O O . SER A 1 198 ? 20.322 -2.483 -1.766 1.00 78.25 198 SER A O 1
ATOM 1577 N N . SER A 1 199 ? 20.105 -0.782 -3.209 1.00 79.81 199 SER A N 1
ATOM 1578 C CA . SER A 1 199 ? 20.266 0.270 -2.201 1.00 79.81 199 SER A CA 1
ATOM 1579 C C . SER A 1 199 ? 18.997 0.527 -1.383 1.00 79.81 199 SER A C 1
ATOM 1581 O O . SER A 1 199 ? 19.072 1.147 -0.321 1.00 79.81 199 SER A O 1
ATOM 1583 N N . TRP A 1 200 ? 17.839 0.048 -1.848 1.00 81.62 200 TRP A N 1
ATOM 1584 C CA . TRP A 1 200 ? 16.581 0.196 -1.129 1.00 81.62 200 TRP A CA 1
ATOM 1585 C C . TRP A 1 200 ? 16.529 -0.785 0.035 1.00 81.62 200 TRP A C 1
ATOM 1587 O O . TRP A 1 200 ? 16.548 -2.001 -0.144 1.00 81.62 200 TRP A O 1
ATOM 1597 N N . ASN A 1 201 ? 16.423 -0.264 1.251 1.00 71.75 201 ASN A N 1
ATOM 1598 C CA . ASN A 1 201 ? 16.150 -1.057 2.439 1.00 71.75 201 ASN A CA 1
ATOM 1599 C C . ASN A 1 201 ? 15.097 -0.371 3.320 1.00 71.75 201 ASN A C 1
ATOM 1601 O O . ASN A 1 201 ? 14.703 0.776 3.109 1.00 71.75 201 ASN A O 1
ATOM 1605 N N . THR A 1 202 ? 14.622 -1.090 4.333 1.00 60.50 202 THR A N 1
ATOM 1606 C CA . THR A 1 202 ? 13.603 -0.589 5.265 1.00 60.50 202 THR A CA 1
ATOM 1607 C C . THR A 1 202 ? 14.060 0.626 6.075 1.00 60.50 202 THR A C 1
ATOM 1609 O O . THR A 1 202 ? 13.208 1.377 6.534 1.00 60.50 202 THR A O 1
ATOM 1612 N N . LYS A 1 203 ? 15.374 0.853 6.234 1.00 55.53 203 LYS A N 1
ATOM 1613 C CA . LYS A 1 203 ? 15.933 2.027 6.929 1.00 55.53 203 LYS A CA 1
ATOM 1614 C C . LYS A 1 203 ? 16.089 3.248 6.021 1.00 55.53 203 LYS A C 1
ATOM 1616 O O . LYS A 1 203 ? 16.022 4.363 6.521 1.00 55.53 203 LYS A O 1
ATOM 1621 N N . SER A 1 204 ? 16.313 3.056 4.721 1.00 56.41 204 SER A N 1
ATOM 1622 C CA . SER A 1 204 ? 16.407 4.147 3.746 1.00 56.41 204 SER A CA 1
ATOM 1623 C C . SER A 1 204 ? 15.028 4.698 3.380 1.00 56.41 204 SER A C 1
ATOM 1625 O O . SER A 1 204 ? 14.923 5.873 3.046 1.00 56.41 204 SER A O 1
ATOM 1627 N N . GLY A 1 205 ? 13.982 3.865 3.480 1.00 58.12 205 GLY A N 1
ATOM 1628 C CA . GLY A 1 205 ? 12.587 4.261 3.282 1.00 58.12 205 GLY A CA 1
ATOM 1629 C C . GLY A 1 205 ? 12.328 4.936 1.930 1.00 58.12 205 GLY A C 1
ATOM 1630 O O . GLY A 1 205 ? 13.152 4.884 1.023 1.00 58.12 205 GLY A O 1
ATOM 1631 N N . LEU A 1 206 ? 11.167 5.579 1.795 1.00 64.81 206 LEU A N 1
ATOM 1632 C CA . LEU A 1 206 ? 10.871 6.526 0.704 1.00 64.81 206 LEU A CA 1
ATOM 1633 C C . LEU A 1 206 ? 11.222 7.974 1.102 1.00 64.81 206 LEU A C 1
ATOM 1635 O O . LEU A 1 206 ? 10.915 8.925 0.370 1.00 64.81 206 LEU A O 1
ATOM 1639 N N . ASP A 1 207 ? 11.822 8.146 2.278 1.00 61.22 207 ASP A N 1
ATOM 1640 C CA . ASP A 1 207 ? 12.003 9.435 2.926 1.00 61.22 207 ASP A CA 1
ATOM 1641 C C . ASP A 1 207 ? 13.031 10.279 2.164 1.00 61.22 207 ASP A C 1
ATOM 1643 O O . ASP A 1 207 ? 14.091 9.816 1.749 1.00 61.22 207 ASP A O 1
ATOM 1647 N N . GLY A 1 208 ? 12.673 11.536 1.895 1.00 63.09 208 GLY A N 1
ATOM 1648 C CA . GLY A 1 208 ? 13.489 12.451 1.089 1.00 63.09 208 GLY A CA 1
ATOM 1649 C C . GLY A 1 208 ? 13.340 12.304 -0.433 1.00 63.09 208 GLY A C 1
ATOM 1650 O O . GLY A 1 208 ? 13.909 13.106 -1.169 1.00 63.09 208 GLY A O 1
ATOM 1651 N N . ARG A 1 209 ? 12.532 11.355 -0.934 1.00 75.56 209 ARG A N 1
ATOM 1652 C CA . ARG A 1 209 ? 12.287 11.143 -2.383 1.00 75.56 209 ARG A CA 1
ATOM 1653 C C . ARG A 1 209 ? 10.958 11.719 -2.881 1.00 75.56 209 ARG A C 1
ATOM 1655 O O . ARG A 1 209 ? 10.444 11.324 -3.925 1.00 75.56 209 ARG A O 1
ATOM 1662 N N . ALA A 1 210 ? 10.406 12.698 -2.164 1.00 67.81 210 ALA A N 1
ATOM 1663 C CA . ALA A 1 210 ? 9.109 13.308 -2.470 1.00 67.81 210 ALA A CA 1
ATOM 1664 C C . ALA A 1 210 ? 9.031 13.953 -3.868 1.00 67.81 210 ALA A C 1
ATOM 1666 O O . ALA A 1 210 ? 7.938 14.111 -4.401 1.00 67.81 210 ALA A O 1
ATOM 1667 N N . LYS A 1 211 ? 10.173 14.325 -4.460 1.00 78.94 211 LYS A N 1
ATOM 1668 C CA . LYS A 1 211 ? 10.256 14.974 -5.780 1.00 78.94 211 LYS A CA 1
ATOM 1669 C C . LYS A 1 211 ? 10.988 14.144 -6.837 1.00 78.94 211 LYS A C 1
ATOM 1671 O O . LYS A 1 211 ? 11.080 14.592 -7.976 1.00 78.94 211 LYS A O 1
ATOM 1676 N N . SER A 1 212 ? 11.517 12.975 -6.473 1.00 86.88 212 SER A N 1
ATOM 1677 C CA . SER A 1 212 ? 12.236 12.118 -7.417 1.00 86.88 212 SER A CA 1
ATOM 1678 C C . SER A 1 212 ? 11.296 11.630 -8.526 1.00 86.88 212 SER A C 1
ATOM 1680 O O . SER A 1 212 ? 10.147 11.293 -8.221 1.00 86.88 212 SER A O 1
ATOM 1682 N N . PRO A 1 213 ? 11.743 11.589 -9.792 1.00 90.25 213 PRO A N 1
ATOM 1683 C CA . PRO A 1 213 ? 11.030 10.885 -10.846 1.00 90.25 213 PRO A CA 1
ATOM 1684 C C . PRO A 1 213 ? 11.074 9.379 -10.599 1.00 90.25 213 PRO A C 1
ATOM 1686 O O . PRO A 1 213 ? 12.106 8.833 -10.205 1.00 90.25 213 PRO A O 1
ATOM 1689 N N . PHE A 1 214 ? 9.964 8.714 -10.885 1.00 92.69 214 PHE A N 1
ATOM 1690 C CA . PHE A 1 214 ? 9.845 7.267 -10.898 1.00 92.69 214 PHE A CA 1
ATOM 1691 C C . PHE A 1 214 ? 9.332 6.792 -12.256 1.00 92.69 214 PHE A C 1
ATOM 1693 O O . PHE A 1 214 ? 8.627 7.524 -12.948 1.00 92.69 214 PHE A O 1
ATOM 1700 N N . LEU A 1 215 ? 9.651 5.554 -12.607 1.00 92.44 215 LEU A N 1
ATOM 1701 C CA . LEU A 1 215 ? 9.162 4.868 -13.796 1.00 92.44 215 LEU A CA 1
ATOM 1702 C C . LEU A 1 215 ? 8.764 3.444 -13.418 1.00 92.44 215 LEU A C 1
ATOM 1704 O O . LEU A 1 215 ? 9.484 2.784 -12.668 1.00 92.44 215 LEU A O 1
ATOM 1708 N N . LEU A 1 216 ? 7.634 2.966 -13.933 1.00 92.69 216 LEU A N 1
ATOM 1709 C CA . LEU A 1 216 ? 7.259 1.559 -13.819 1.00 92.69 216 LEU A CA 1
ATOM 1710 C C . LEU A 1 216 ? 7.708 0.814 -15.066 1.00 92.69 216 LEU A C 1
ATOM 1712 O O . LEU A 1 216 ? 7.507 1.264 -16.190 1.00 92.69 216 LEU A O 1
ATOM 1716 N N . THR A 1 217 ? 8.299 -0.354 -14.872 1.00 89.50 217 THR A N 1
ATOM 1717 C CA . THR A 1 217 ? 8.831 -1.165 -15.975 1.00 89.50 217 THR A CA 1
ATOM 1718 C C . THR A 1 217 ? 7.741 -1.754 -16.868 1.00 89.50 217 THR A C 1
ATOM 1720 O O . THR A 1 217 ? 8.004 -2.072 -18.026 1.00 89.50 217 THR A O 1
ATOM 1723 N N . CYS A 1 218 ? 6.502 -1.865 -16.376 1.00 87.19 218 CYS A N 1
ATOM 1724 C CA . CYS A 1 218 ? 5.345 -2.199 -17.208 1.00 87.19 218 CYS A CA 1
ATOM 1725 C C . CYS A 1 218 ? 5.023 -1.123 -18.255 1.00 87.19 218 CYS A C 1
ATOM 1727 O O . CYS A 1 218 ? 4.414 -1.447 -19.268 1.00 87.19 218 CYS A O 1
ATOM 1729 N N . ASP A 1 219 ? 5.422 0.132 -18.020 1.00 85.88 219 ASP A N 1
ATOM 1730 C CA . ASP A 1 219 ? 5.172 1.251 -18.935 1.00 85.88 219 ASP A CA 1
ATOM 1731 C C . ASP A 1 219 ? 6.291 1.389 -19.993 1.00 85.88 219 ASP A C 1
ATOM 1733 O O . ASP A 1 219 ? 6.206 2.231 -20.885 1.00 85.88 219 ASP A O 1
ATOM 1737 N N . LEU A 1 220 ? 7.340 0.559 -19.919 1.00 82.88 220 LEU A N 1
ATOM 1738 C CA . LEU A 1 220 ? 8.374 0.470 -20.950 1.00 82.88 220 LEU A CA 1
ATOM 1739 C C . LEU A 1 220 ? 7.859 -0.293 -22.176 1.00 82.88 220 LEU A C 1
ATOM 1741 O O . LEU A 1 220 ? 7.101 -1.258 -22.054 1.00 82.88 220 LEU A O 1
ATOM 1745 N N . ALA A 1 221 ? 8.343 0.085 -23.362 1.00 72.62 221 ALA A N 1
ATOM 1746 C CA . ALA A 1 221 ? 8.015 -0.604 -24.607 1.00 72.62 221 ALA A CA 1
ATOM 1747 C C . ALA A 1 221 ? 8.308 -2.115 -24.508 1.00 72.62 221 ALA A C 1
ATOM 1749 O O . ALA A 1 221 ? 9.369 -2.532 -24.035 1.00 72.62 221 ALA A O 1
ATOM 1750 N N . GLU A 1 222 ? 7.405 -2.967 -25.011 1.00 67.50 222 GLU A N 1
ATOM 1751 C CA . GLU A 1 222 ? 7.590 -4.429 -24.972 1.00 67.50 222 GLU A CA 1
ATOM 1752 C C . GLU A 1 222 ? 8.910 -4.869 -25.619 1.00 67.50 222 GLU A C 1
ATOM 1754 O O . GLU A 1 222 ? 9.557 -5.810 -25.156 1.00 67.50 222 GLU A O 1
ATOM 1759 N N . ALA A 1 223 ? 9.343 -4.155 -26.661 1.00 60.97 223 ALA A N 1
ATOM 1760 C CA . ALA A 1 223 ? 10.613 -4.391 -27.332 1.00 60.97 223 ALA A CA 1
ATOM 1761 C C . ALA A 1 223 ? 11.807 -4.315 -26.368 1.00 60.97 223 ALA A C 1
ATOM 1763 O O . ALA A 1 223 ? 12.753 -5.078 -26.534 1.00 60.97 223 ALA A O 1
ATOM 1764 N N . TRP A 1 224 ? 11.753 -3.467 -25.340 1.00 66.81 224 TRP A N 1
ATOM 1765 C CA . TRP A 1 224 ? 12.803 -3.323 -24.327 1.00 66.81 224 TRP A CA 1
ATOM 1766 C C . TRP A 1 224 ? 12.757 -4.443 -23.303 1.00 66.81 224 TRP A C 1
ATOM 1768 O O . TRP A 1 224 ? 13.781 -5.037 -22.972 1.00 66.81 224 TRP A O 1
ATOM 1778 N N . ASN A 1 225 ? 11.544 -4.812 -22.895 1.00 63.81 225 ASN A N 1
ATOM 1779 C CA . ASN A 1 225 ? 11.307 -5.957 -22.025 1.00 63.81 225 ASN A CA 1
ATOM 1780 C C . ASN A 1 225 ? 11.756 -7.281 -22.669 1.00 63.81 225 ASN A C 1
ATOM 1782 O O . ASN A 1 225 ? 12.046 -8.247 -21.963 1.00 63.81 225 ASN A O 1
ATOM 1786 N N . LEU A 1 226 ? 11.806 -7.338 -24.004 1.00 57.22 226 LEU A N 1
ATOM 1787 C CA . LEU A 1 226 ? 12.133 -8.537 -24.767 1.00 57.22 226 LEU A CA 1
ATOM 1788 C C . LEU A 1 226 ? 13.532 -8.518 -25.383 1.00 57.22 226 LEU A C 1
ATOM 1790 O O . LEU A 1 226 ? 14.041 -9.612 -25.623 1.00 57.22 226 LEU A O 1
ATOM 1794 N N . LYS A 1 227 ? 14.161 -7.354 -25.629 1.00 54.38 227 LYS A N 1
ATOM 1795 C CA . LYS A 1 227 ? 15.363 -7.171 -26.481 1.00 54.38 227 LYS A CA 1
ATOM 1796 C C . LYS A 1 227 ? 16.489 -8.164 -26.171 1.00 54.38 227 LYS A C 1
ATOM 1798 O O . LYS A 1 227 ? 17.103 -8.681 -27.101 1.00 54.38 227 LYS A O 1
ATOM 1803 N N . HIS A 1 228 ? 16.649 -8.562 -24.904 1.00 51.25 228 HIS A N 1
ATOM 1804 C CA . HIS A 1 228 ? 17.714 -9.474 -24.464 1.00 51.25 228 HIS A CA 1
ATOM 1805 C C . HIS A 1 228 ? 17.290 -10.532 -23.422 1.00 51.25 228 HIS A C 1
ATOM 1807 O O . HIS A 1 228 ? 18.121 -10.992 -22.644 1.00 51.25 228 HIS A O 1
ATOM 1813 N N . MET A 1 229 ? 16.012 -10.936 -23.387 1.00 52.41 229 MET A N 1
ATOM 1814 C CA . MET A 1 229 ? 15.617 -12.157 -22.660 1.00 52.41 229 MET A CA 1
ATOM 1815 C C . MET A 1 229 ? 16.167 -13.397 -23.380 1.00 52.41 229 MET A C 1
ATOM 1817 O O . MET A 1 229 ? 16.022 -13.501 -24.605 1.00 52.41 229 MET A O 1
ATOM 1821 N N . ASP A 1 230 ? 16.734 -14.344 -22.628 1.00 54.28 230 ASP A N 1
ATOM 1822 C CA . ASP A 1 230 ? 17.115 -15.650 -23.174 1.00 54.28 230 ASP A CA 1
ATOM 1823 C C . ASP A 1 230 ? 15.890 -16.339 -23.797 1.00 54.28 230 ASP A C 1
ATOM 1825 O O . ASP A 1 230 ? 14.742 -16.129 -23.389 1.00 54.28 230 ASP A O 1
ATOM 1829 N N . THR A 1 231 ? 16.109 -17.166 -24.821 1.00 57.12 231 THR A N 1
ATOM 1830 C CA . THR A 1 231 ? 15.035 -17.860 -25.561 1.00 57.12 231 THR A CA 1
ATOM 1831 C C . THR A 1 231 ? 14.105 -18.655 -24.642 1.00 57.12 231 THR A C 1
ATOM 1833 O O . THR A 1 231 ? 12.891 -18.665 -24.863 1.00 57.12 231 THR A O 1
ATOM 1836 N N . LEU A 1 232 ? 14.657 -19.241 -23.576 1.00 55.66 232 LEU A N 1
ATOM 1837 C CA . LEU A 1 232 ? 13.923 -19.920 -22.507 1.00 55.66 232 LEU A CA 1
ATOM 1838 C C . LEU A 1 232 ? 13.007 -18.965 -21.731 1.00 55.66 232 LEU A C 1
ATOM 1840 O O . LEU A 1 232 ? 11.811 -19.229 -21.634 1.00 55.66 232 LEU A O 1
ATOM 1844 N N . GLU A 1 233 ? 13.510 -17.820 -21.273 1.00 55.34 233 GLU A N 1
ATOM 1845 C CA . GLU A 1 233 ? 12.710 -16.826 -20.547 1.00 55.34 233 GLU A CA 1
ATOM 1846 C C . GLU A 1 233 ? 11.593 -16.220 -21.413 1.00 55.34 233 GLU A C 1
ATOM 1848 O O . GLU A 1 233 ? 10.465 -16.029 -20.949 1.00 55.34 233 GLU A O 1
ATOM 1853 N N . ARG A 1 234 ? 11.866 -15.966 -22.702 1.00 58.31 234 ARG A N 1
ATOM 1854 C CA . ARG A 1 234 ? 10.841 -15.512 -23.659 1.00 58.31 234 ARG A CA 1
ATOM 1855 C C . ARG A 1 234 ? 9.745 -16.558 -23.853 1.00 58.31 234 ARG A C 1
ATOM 1857 O O . ARG A 1 234 ? 8.577 -16.197 -24.008 1.00 58.31 234 ARG A O 1
ATOM 1864 N N . SER A 1 235 ? 10.111 -17.840 -23.886 1.00 60.03 235 SER A N 1
ATOM 1865 C CA . SER A 1 235 ? 9.152 -18.936 -24.036 1.00 60.03 235 SER A CA 1
ATOM 1866 C C . SER A 1 235 ? 8.294 -19.116 -22.782 1.00 60.03 235 SER A C 1
ATOM 1868 O O . SER A 1 235 ? 7.071 -19.192 -22.899 1.00 60.03 235 SER A O 1
ATOM 1870 N N . ASP A 1 236 ? 8.905 -19.051 -21.597 1.00 62.97 236 ASP A N 1
ATOM 1871 C CA . ASP A 1 236 ? 8.222 -19.214 -20.314 1.00 62.97 236 ASP A CA 1
ATOM 1872 C C . ASP A 1 236 ? 7.244 -18.061 -20.059 1.00 62.97 236 ASP A C 1
ATOM 1874 O O . ASP A 1 236 ? 6.085 -18.278 -19.706 1.00 62.97 236 ASP A O 1
ATOM 1878 N N . ARG A 1 237 ? 7.647 -16.821 -20.373 1.00 62.94 237 ARG A N 1
ATOM 1879 C CA . ARG A 1 237 ? 6.758 -15.656 -20.278 1.00 62.94 237 ARG A CA 1
ATOM 1880 C C . ARG A 1 237 ? 5.600 -15.737 -21.271 1.00 62.94 237 ARG A C 1
ATOM 1882 O O . ARG A 1 237 ? 4.471 -15.461 -20.893 1.00 62.94 237 ARG A O 1
ATOM 1889 N N . LYS A 1 238 ? 5.827 -16.183 -22.515 1.00 65.38 238 LYS A N 1
ATOM 1890 C CA . LYS A 1 238 ? 4.735 -16.401 -23.487 1.00 65.38 238 LYS A CA 1
ATOM 1891 C C . LYS A 1 238 ? 3.740 -17.460 -23.014 1.00 65.38 238 LYS A C 1
ATOM 1893 O O . LYS A 1 238 ? 2.539 -17.290 -23.230 1.00 65.38 238 LYS A O 1
ATOM 1898 N N . VAL A 1 239 ? 4.221 -18.531 -22.385 1.00 67.00 239 VAL A N 1
ATOM 1899 C CA . VAL A 1 239 ? 3.372 -19.583 -21.811 1.00 67.00 239 VAL A CA 1
ATOM 1900 C C . VAL A 1 239 ? 2.594 -19.040 -20.614 1.00 67.00 239 VAL A C 1
ATOM 1902 O O . VAL A 1 239 ? 1.376 -19.188 -20.593 1.00 67.00 239 VAL A O 1
ATOM 1905 N N . LYS A 1 240 ? 3.242 -18.319 -19.690 1.00 65.50 240 LYS A N 1
ATOM 1906 C CA . LYS A 1 240 ? 2.581 -17.681 -18.539 1.00 65.50 240 LYS A CA 1
ATOM 1907 C C . LYS A 1 240 ? 1.549 -16.643 -18.961 1.00 65.50 240 LYS A C 1
ATOM 1909 O O . LYS A 1 240 ? 0.412 -16.709 -18.518 1.00 65.50 240 LYS A O 1
ATOM 1914 N N . THR A 1 241 ? 1.878 -15.747 -19.889 1.00 62.22 241 THR A N 1
ATOM 1915 C CA . THR A 1 241 ? 0.929 -14.754 -20.411 1.00 62.22 241 THR A CA 1
ATOM 1916 C C . THR A 1 241 ? -0.243 -15.412 -21.148 1.00 62.22 241 THR A C 1
ATOM 1918 O O . THR A 1 241 ? -1.363 -14.916 -21.056 1.00 62.22 241 THR A O 1
ATOM 1921 N N . ARG A 1 242 ? -0.035 -16.535 -21.858 1.00 63.38 242 ARG A N 1
ATOM 1922 C CA . ARG A 1 242 ? -1.139 -17.323 -22.443 1.00 63.38 242 ARG A CA 1
ATOM 1923 C C . ARG A 1 242 ? -1.988 -18.009 -21.381 1.00 63.38 242 ARG A C 1
ATOM 1925 O O . ARG A 1 242 ? -3.204 -18.002 -21.521 1.00 63.38 242 ARG A O 1
ATOM 1932 N N . ALA A 1 243 ? -1.369 -18.582 -20.353 1.00 62.94 243 ALA A N 1
ATOM 1933 C CA . ALA A 1 243 ? -2.068 -19.236 -19.254 1.00 62.94 243 ALA A CA 1
ATOM 1934 C C . ALA A 1 243 ? -2.918 -18.230 -18.466 1.00 62.94 243 ALA A C 1
ATOM 1936 O O . ALA A 1 243 ? -4.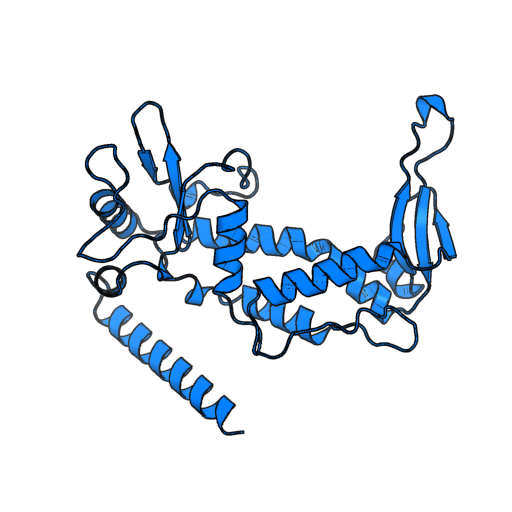091 -18.490 -18.231 1.00 62.94 243 ALA A O 1
ATOM 1937 N N . LEU A 1 244 ? -2.369 -17.049 -18.168 1.00 57.75 244 LEU A N 1
ATOM 1938 C CA . LEU A 1 244 ? -3.090 -15.946 -17.533 1.00 57.75 244 LEU A CA 1
ATOM 1939 C C . LEU A 1 244 ? -4.245 -15.449 -18.410 1.00 57.75 244 LEU A C 1
ATOM 1941 O O . LEU A 1 244 ? -5.362 -15.332 -17.924 1.00 57.75 244 LEU A O 1
ATOM 1945 N N . ARG A 1 245 ? -4.031 -15.244 -19.720 1.00 61.41 245 ARG A N 1
ATOM 1946 C CA . ARG A 1 245 ? -5.120 -14.878 -20.650 1.00 61.41 245 ARG A CA 1
ATOM 1947 C C . ARG A 1 245 ? -6.207 -15.944 -20.749 1.00 61.41 245 ARG A C 1
ATOM 1949 O O . ARG A 1 245 ? -7.378 -15.597 -20.863 1.00 61.41 245 ARG A O 1
ATOM 1956 N N . TRP A 1 246 ? -5.827 -17.221 -20.742 1.00 69.50 246 TRP A N 1
ATOM 1957 C CA . TRP A 1 246 ? -6.778 -18.326 -20.746 1.00 69.50 246 TRP A CA 1
ATOM 1958 C C . TRP A 1 246 ? -7.589 -18.330 -19.452 1.00 69.50 246 TRP A C 1
ATOM 1960 O O . TRP A 1 246 ? -8.805 -18.258 -19.533 1.00 69.50 246 TRP A O 1
ATOM 1970 N N . LEU A 1 247 ? -6.940 -18.285 -18.285 1.00 55.25 247 LEU A N 1
ATOM 1971 C CA . LEU A 1 247 ? -7.604 -18.195 -16.979 1.00 55.25 247 LEU A CA 1
ATOM 1972 C C . LEU A 1 247 ? -8.579 -17.013 -16.913 1.00 55.25 247 LEU A C 1
ATOM 1974 O O . LEU A 1 247 ? -9.739 -17.198 -16.557 1.00 55.25 247 LEU A O 1
ATOM 1978 N N . HIS A 1 248 ? -8.151 -15.830 -17.353 1.00 49.53 248 HIS A N 1
ATOM 1979 C CA . HIS A 1 248 ? -8.990 -14.632 -17.367 1.00 49.53 248 HIS A CA 1
ATOM 1980 C C . HIS A 1 248 ? -10.198 -14.768 -18.313 1.00 49.53 248 HIS A C 1
ATOM 1982 O O . HIS A 1 248 ? -11.298 -14.324 -17.995 1.00 49.53 248 HIS A O 1
ATOM 1988 N N . GLY A 1 249 ? -10.016 -15.420 -19.468 1.00 49.16 249 GLY A N 1
ATOM 1989 C CA . GLY A 1 249 ? -11.095 -15.702 -20.418 1.00 49.16 249 GLY A CA 1
ATOM 1990 C C . GLY A 1 249 ? -12.072 -16.787 -19.953 1.00 49.16 249 GLY A C 1
ATOM 1991 O O . GLY A 1 249 ? -13.226 -16.782 -20.380 1.00 49.16 249 GLY A O 1
ATOM 1992 N N . THR A 1 250 ? -11.639 -17.704 -19.086 1.00 49.12 250 THR A N 1
ATOM 1993 C CA . THR A 1 250 ? -12.497 -18.745 -18.499 1.00 49.12 250 THR A CA 1
ATOM 1994 C C . THR A 1 250 ? -13.289 -18.206 -17.307 1.00 49.12 250 THR A C 1
ATOM 1996 O O . THR A 1 250 ? -14.471 -18.516 -17.193 1.00 49.12 250 THR A O 1
ATOM 1999 N N . CYS A 1 251 ? -12.694 -17.336 -16.482 1.00 42.12 251 CYS A N 1
ATOM 2000 C CA . CYS A 1 251 ? -13.388 -16.683 -15.365 1.00 42.12 251 CYS A CA 1
ATOM 2001 C C . CYS A 1 251 ? -14.469 -15.681 -15.809 1.00 42.12 251 CYS A C 1
ATOM 2003 O O . CYS A 1 251 ? -15.387 -15.423 -15.050 1.00 42.12 251 CYS A O 1
ATOM 2005 N N . GLN A 1 252 ? -14.403 -15.138 -17.031 1.00 38.38 252 GLN A N 1
ATOM 2006 C CA . GLN A 1 252 ? -15.455 -14.265 -17.587 1.00 38.38 252 GLN A CA 1
ATOM 2007 C C . GLN A 1 252 ? -16.630 -15.023 -18.234 1.00 38.38 252 GLN A C 1
ATOM 2009 O O . GLN A 1 252 ? -17.567 -14.393 -18.722 1.00 38.38 252 GLN A O 1
ATOM 2014 N N . ARG A 1 253 ? -16.565 -16.359 -18.322 1.00 42.19 253 ARG A N 1
ATOM 2015 C CA . ARG A 1 253 ? -17.606 -17.206 -18.938 1.00 42.19 253 ARG A CA 1
ATOM 2016 C C . ARG A 1 253 ? -18.407 -18.034 -17.927 1.00 42.19 253 ARG A C 1
ATOM 2018 O O . ARG A 1 253 ? -19.269 -18.799 -18.357 1.00 42.19 253 ARG A O 1
ATOM 2025 N N . LEU A 1 254 ? -18.109 -17.898 -16.639 1.00 39.66 254 LEU A N 1
ATOM 2026 C CA . LEU A 1 254 ? -18.892 -18.418 -15.517 1.00 39.66 254 LEU A CA 1
ATOM 2027 C C . LEU A 1 254 ? -19.614 -17.249 -14.847 1.00 39.66 254 LEU A C 1
ATOM 2029 O O . LEU A 1 254 ? -20.752 -17.481 -14.391 1.00 39.66 254 LEU A O 1
#

pLDDT: mean 81.95, std 14.68, range [35.78, 97.5]

Organism: NCBI:txid391616

Radius of gyration: 22.64 Å; chains: 1; bounding box: 52×40×66 Å

Sequence (254 aa):
MAEWSFDQSISEETSPPFEDLVELWSAFEIIDEVGPRYDSGKRLQQLDDDLFDGLRLRTVTDEHPLNWIKGSVQAKNEILKKIPVGSHSALEVVTGLNALKAARVDLPLHRESPVLLSEEYRIEQGLVFVRSKPRLKYITGKPTSHYYAQISQDWAQFFVELDVIGSVVTKLVLRCLQEGRAICVLQEISGCALQVPSSWNTKSGLDGRAKSPFLLTCDLAEAWNLKHMDTLERSDRKVKTRALRWLHGTCQRL